Protein AF-A0A956DUD6-F1 (afdb_monomer_lite)

Radius of gyration: 16.44 Å; chains: 1; bounding box: 43×38×43 Å

Structure (mmCIF, N/CA/C/O backbone):
data_AF-A0A956DUD6-F1
#
_entry.id   AF-A0A956DUD6-F1
#
loop_
_atom_site.group_PDB
_atom_site.id
_atom_site.type_symbol
_atom_site.label_atom_id
_atom_site.label_alt_id
_atom_site.label_comp_id
_atom_site.label_asym_id
_atom_site.label_entity_id
_atom_site.label_seq_id
_atom_site.pdbx_PDB_ins_code
_atom_site.Cartn_x
_atom_site.Cartn_y
_atom_site.Cartn_z
_atom_site.occupancy
_atom_site.B_iso_or_equiv
_atom_site.auth_seq_id
_atom_site.auth_comp_id
_atom_site.auth_asym_id
_atom_site.auth_atom_id
_atom_site.pdbx_PDB_model_num
ATOM 1 N N . MET A 1 1 ? 12.092 -20.317 -3.779 1.00 35.16 1 MET A N 1
ATOM 2 C CA . MET A 1 1 ? 11.172 -19.499 -2.964 1.00 35.16 1 MET A CA 1
ATOM 3 C C . MET A 1 1 ? 11.890 -19.141 -1.672 1.00 35.16 1 MET A C 1
ATOM 5 O O . MET A 1 1 ? 11.755 -19.840 -0.678 1.00 35.16 1 MET A O 1
ATOM 9 N N . LYS A 1 2 ? 12.775 -18.147 -1.734 1.00 28.20 2 LYS A N 1
ATOM 10 C CA . LYS A 1 2 ? 13.420 -17.536 -0.569 1.00 28.20 2 LYS A CA 1
ATOM 11 C C . LYS A 1 2 ? 12.922 -16.095 -0.541 1.00 28.20 2 LYS A C 1
ATOM 13 O O . LYS A 1 2 ? 12.843 -15.488 -1.603 1.00 28.20 2 LYS A O 1
ATOM 18 N N . ASP A 1 3 ? 12.533 -15.657 0.648 1.00 31.94 3 ASP A N 1
ATOM 19 C CA . ASP A 1 3 ? 12.166 -14.286 1.002 1.00 31.94 3 ASP A CA 1
ATOM 20 C C . ASP A 1 3 ? 10.821 -13.790 0.448 1.00 31.94 3 ASP A C 1
ATOM 22 O O . ASP A 1 3 ? 10.727 -12.793 -0.258 1.00 31.94 3 ASP A O 1
ATOM 26 N N . ALA A 1 4 ? 9.731 -14.462 0.844 1.00 35.34 4 ALA A N 1
ATOM 27 C CA . ALA A 1 4 ? 8.470 -13.740 1.008 1.00 35.34 4 ALA A CA 1
ATOM 28 C C . ALA A 1 4 ? 8.696 -12.735 2.147 1.00 35.34 4 ALA A C 1
ATOM 30 O O . ALA A 1 4 ? 8.809 -13.136 3.309 1.00 35.34 4 ALA A O 1
ATOM 31 N N . PHE A 1 5 ? 8.875 -11.464 1.791 1.00 44.72 5 PHE A N 1
ATOM 32 C CA . PHE A 1 5 ? 9.080 -10.364 2.722 1.00 44.72 5 PHE A CA 1
ATOM 33 C C . PHE A 1 5 ? 7.999 -10.397 3.807 1.00 44.72 5 PHE A C 1
ATOM 35 O O . PHE A 1 5 ? 6.834 -10.100 3.560 1.00 44.72 5 PHE A O 1
ATOM 42 N N . ARG A 1 6 ? 8.382 -10.781 5.027 1.00 48.75 6 ARG A N 1
ATOM 43 C CA . ARG A 1 6 ? 7.538 -10.614 6.210 1.00 48.75 6 ARG A CA 1
ATOM 44 C C . ARG A 1 6 ? 7.677 -9.166 6.662 1.00 48.75 6 ARG A C 1
ATOM 46 O O . ARG A 1 6 ? 8.407 -8.893 7.611 1.00 48.75 6 ARG A O 1
ATOM 53 N N . TYR A 1 7 ? 7.031 -8.240 5.958 1.00 53.72 7 TYR A N 1
ATOM 54 C CA . TYR A 1 7 ? 6.761 -6.944 6.569 1.00 53.72 7 TYR A CA 1
ATOM 55 C C . TYR A 1 7 ? 5.911 -7.195 7.816 1.00 53.72 7 TYR A C 1
ATOM 57 O O . TYR A 1 7 ? 5.067 -8.096 7.839 1.00 53.72 7 TYR A O 1
ATOM 65 N N . GLY A 1 8 ? 6.216 -6.474 8.894 1.00 55.38 8 GLY A N 1
ATOM 66 C CA . GLY A 1 8 ? 5.416 -6.532 10.110 1.00 55.38 8 GLY A CA 1
ATOM 67 C C . GLY A 1 8 ? 3.970 -6.087 9.846 1.00 55.38 8 GLY A C 1
ATOM 68 O O . GLY A 1 8 ? 3.630 -5.669 8.736 1.00 55.38 8 GLY A O 1
ATOM 69 N N . PRO A 1 9 ? 3.101 -6.121 10.868 1.00 59.19 9 PRO A N 1
ATOM 70 C CA . PRO A 1 9 ? 1.709 -5.694 10.719 1.00 59.19 9 PRO A CA 1
ATOM 71 C C . PRO A 1 9 ? 1.566 -4.205 10.359 1.00 59.19 9 PRO A C 1
ATOM 73 O O . PRO A 1 9 ? 0.479 -3.778 9.984 1.00 59.19 9 PRO A O 1
ATOM 76 N N . GLN A 1 10 ? 2.646 -3.422 10.449 1.00 73.31 10 GLN A N 1
ATOM 77 C CA . GLN A 1 10 ? 2.665 -1.996 10.148 1.00 73.31 10 GLN A CA 1
ATOM 78 C C . GLN A 1 10 ? 3.918 -1.586 9.369 1.00 73.31 1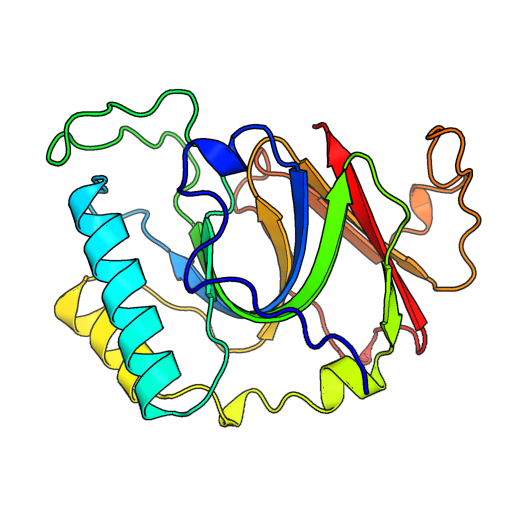0 GLN A C 1
ATOM 80 O O . GLN A 1 10 ? 5.006 -2.118 9.607 1.00 73.31 10 GLN A O 1
ATOM 85 N N . VAL A 1 11 ? 3.760 -0.588 8.501 1.00 76.31 11 VAL A N 1
ATOM 86 C CA . VAL A 1 11 ? 4.844 0.162 7.857 1.00 76.31 11 VAL A CA 1
ATOM 87 C C . VAL A 1 11 ? 4.482 1.647 7.865 1.00 76.31 11 VAL A C 1
ATOM 89 O O . VAL A 1 11 ? 3.340 2.002 7.566 1.00 76.31 11 VAL A O 1
ATOM 92 N N . GLY A 1 12 ? 5.455 2.507 8.184 1.00 62.91 12 GLY A N 1
ATOM 93 C CA . GLY A 1 12 ? 5.302 3.964 8.056 1.00 62.91 12 GLY A CA 1
ATOM 94 C C . GLY A 1 12 ? 4.721 4.646 9.290 1.00 62.91 12 GLY A C 1
ATOM 95 O O . GLY A 1 12 ? 4.336 5.807 9.231 1.00 62.91 12 GLY A O 1
ATOM 96 N N . LEU A 1 13 ? 4.636 3.917 10.406 1.00 69.88 13 LEU A N 1
ATOM 97 C CA . LEU A 1 13 ? 4.096 4.404 11.680 1.00 69.88 13 LEU A CA 1
ATOM 98 C C . LEU A 1 13 ? 5.128 4.396 12.816 1.00 69.88 13 LEU A C 1
ATOM 100 O O . LEU A 1 13 ? 4.879 4.973 13.878 1.00 69.88 13 LEU A O 1
ATOM 104 N N . SER A 1 14 ? 6.268 3.724 12.627 1.00 68.44 14 SER A N 1
ATOM 105 C CA . SER A 1 14 ? 7.324 3.665 13.635 1.00 68.44 14 SER A CA 1
ATOM 106 C C . SER A 1 14 ? 8.349 4.788 13.426 1.00 68.44 14 SER A C 1
ATOM 108 O O . SER A 1 14 ? 8.626 5.138 12.280 1.00 68.44 14 SER A O 1
ATOM 110 N N . PRO A 1 15 ? 8.976 5.319 14.495 1.00 65.56 15 PRO A N 1
ATOM 111 C CA . PRO A 1 15 ? 10.079 6.274 14.355 1.00 65.56 15 PRO A CA 1
ATOM 112 C C . PRO A 1 15 ? 11.243 5.735 13.510 1.00 65.56 15 PRO A C 1
ATOM 114 O O . PRO A 1 15 ? 11.935 6.494 12.848 1.00 65.56 15 PRO A O 1
ATOM 117 N N . GLU A 1 16 ? 11.447 4.414 13.500 1.00 67.50 16 GLU A N 1
ATOM 118 C CA . GLU A 1 16 ? 12.467 3.768 12.667 1.00 67.50 16 GLU A CA 1
ATOM 119 C C . GLU A 1 16 ? 12.128 3.790 11.171 1.00 67.50 16 GLU A C 1
ATOM 121 O O . GLU A 1 16 ? 13.010 3.542 10.352 1.00 67.50 16 GLU A O 1
ATOM 126 N N . ASP A 1 17 ? 10.869 4.031 10.803 1.00 69.50 17 ASP A N 1
ATOM 127 C CA . ASP A 1 17 ? 10.441 4.151 9.410 1.00 69.50 17 ASP A CA 1
ATOM 128 C C . ASP A 1 17 ? 10.501 5.597 8.899 1.00 69.50 17 ASP A C 1
ATOM 130 O O . ASP A 1 17 ? 10.423 5.794 7.693 1.00 69.50 17 ASP A O 1
ATOM 134 N N . GLU A 1 18 ? 10.686 6.600 9.768 1.00 68.56 18 GLU A N 1
ATOM 135 C CA . GLU A 1 18 ? 10.771 8.015 9.357 1.00 68.56 18 GLU A CA 1
ATOM 136 C C . GLU A 1 18 ? 11.977 8.284 8.442 1.00 68.56 18 GLU A C 1
ATOM 138 O O . GLU A 1 18 ? 11.910 9.137 7.560 1.00 68.56 18 GLU A O 1
ATOM 143 N N . GLU A 1 19 ? 13.056 7.518 8.617 1.00 70.25 19 GLU A N 1
ATOM 144 C CA . GLU A 1 19 ? 14.269 7.584 7.791 1.00 70.25 19 GLU A CA 1
ATOM 145 C C . GLU A 1 19 ? 14.271 6.557 6.645 1.00 70.25 19 GLU A C 1
ATOM 147 O O . GLU A 1 19 ? 15.246 6.457 5.897 1.00 70.25 19 GLU A O 1
ATOM 152 N N . LYS A 1 20 ? 13.209 5.750 6.512 1.00 79.69 20 LYS A N 1
ATOM 153 C CA . LYS A 1 20 ? 13.127 4.692 5.503 1.00 79.69 20 LYS A CA 1
ATOM 154 C C . LYS A 1 20 ? 12.141 5.066 4.411 1.00 79.69 20 LYS A C 1
ATOM 156 O O . LYS A 1 20 ? 10.985 5.397 4.655 1.00 79.69 20 LYS A O 1
ATOM 161 N N . HIS A 1 21 ? 12.599 4.910 3.180 1.00 86.12 21 HIS A N 1
ATOM 162 C CA . HIS A 1 21 ? 11.824 5.245 1.999 1.00 86.12 21 HIS A CA 1
ATOM 163 C C . HIS A 1 21 ? 11.359 3.972 1.328 1.00 86.12 21 HIS A C 1
ATOM 165 O O . HIS A 1 21 ? 12.191 3.209 0.834 1.00 86.12 21 HIS A O 1
ATOM 171 N N . TYR A 1 22 ? 10.051 3.738 1.318 1.00 90.31 22 TYR A N 1
ATOM 172 C CA . TYR A 1 22 ? 9.488 2.507 0.788 1.00 90.31 22 TYR A CA 1
ATOM 173 C C . TYR A 1 22 ? 8.508 2.747 -0.352 1.00 90.31 22 TYR A C 1
ATOM 175 O O . TYR A 1 22 ? 7.629 3.606 -0.266 1.00 90.31 22 TYR A O 1
ATOM 183 N N . ALA A 1 23 ? 8.617 1.900 -1.369 1.00 92.94 23 ALA A N 1
ATOM 184 C CA . ALA A 1 23 ? 7.614 1.703 -2.403 1.00 92.94 23 ALA A CA 1
ATOM 185 C C . ALA A 1 23 ? 7.068 0.279 -2.298 1.00 92.94 23 ALA A C 1
ATOM 187 O O . ALA A 1 23 ? 7.838 -0.659 -2.093 1.00 92.94 23 ALA A O 1
ATOM 188 N N . PHE A 1 24 ? 5.762 0.106 -2.471 1.00 94.75 24 PHE A N 1
ATOM 189 C CA . PHE A 1 24 ? 5.067 -1.164 -2.298 1.00 94.75 24 PHE A CA 1
ATOM 190 C C . PHE A 1 24 ? 4.160 -1.477 -3.478 1.00 94.75 24 PHE A C 1
ATOM 192 O O . PHE A 1 24 ? 3.485 -0.598 -4.011 1.00 94.75 24 PHE A O 1
ATOM 199 N N . LEU A 1 25 ? 4.074 -2.762 -3.808 1.00 95.38 25 LEU A N 1
ATOM 200 C CA . LEU A 1 25 ? 2.916 -3.332 -4.482 1.00 95.38 25 LEU A CA 1
ATOM 201 C C . LEU A 1 25 ? 2.131 -4.160 -3.476 1.00 95.38 25 LEU A C 1
ATOM 203 O O . LEU A 1 25 ? 2.695 -5.024 -2.798 1.00 95.38 25 LEU A O 1
ATOM 207 N N . VAL A 1 26 ? 0.831 -3.901 -3.388 1.00 94.69 26 VAL A N 1
ATOM 208 C CA . VAL A 1 26 ? -0.026 -4.476 -2.348 1.00 94.69 26 VAL A CA 1
ATOM 209 C C . VAL A 1 26 ? -1.334 -4.938 -2.951 1.00 94.69 26 VAL A C 1
ATOM 211 O O . VAL A 1 26 ? -1.999 -4.193 -3.669 1.00 94.69 26 VAL A O 1
ATOM 214 N N . VAL A 1 27 ? -1.709 -6.165 -2.625 1.00 94.31 27 VAL A N 1
ATOM 215 C CA . VAL A 1 27 ? -3.025 -6.718 -2.928 1.00 94.31 27 VAL A CA 1
ATOM 216 C C . VAL A 1 27 ? -3.886 -6.540 -1.683 1.00 94.31 27 VAL A C 1
ATOM 218 O O . VAL A 1 27 ? -3.625 -7.164 -0.654 1.00 94.31 27 VAL A O 1
ATOM 221 N N . GLY A 1 28 ? -4.862 -5.639 -1.739 1.00 94.56 28 GLY A N 1
ATOM 222 C CA . GLY A 1 28 ? -5.527 -5.150 -0.534 1.00 94.56 28 GLY A CA 1
ATOM 223 C C . GLY A 1 28 ? -6.691 -4.209 -0.793 1.00 94.56 28 GLY A C 1
ATOM 224 O O . GLY A 1 28 ? -7.182 -4.107 -1.916 1.00 94.56 28 GLY A O 1
ATOM 225 N N . ARG A 1 29 ? -7.112 -3.509 0.261 1.00 94.12 29 ARG A N 1
ATOM 226 C CA . ARG A 1 29 ? -8.100 -2.427 0.217 1.00 94.12 29 ARG A CA 1
ATOM 227 C C . ARG A 1 29 ? -7.480 -1.145 0.748 1.00 94.12 29 ARG A C 1
ATOM 229 O O . ARG A 1 29 ? -6.725 -1.168 1.723 1.00 94.12 29 ARG A O 1
ATOM 236 N N . ARG A 1 30 ? -7.824 -0.027 0.115 1.00 92.94 30 ARG A N 1
ATOM 237 C CA . ARG A 1 30 ? -7.572 1.306 0.659 1.00 92.94 30 ARG A CA 1
ATOM 238 C C . ARG A 1 30 ? -8.606 1.588 1.749 1.00 92.94 30 ARG A C 1
ATOM 240 O O . ARG A 1 30 ? -9.758 1.174 1.620 1.00 92.94 30 ARG A O 1
ATOM 247 N N . MET A 1 31 ? -8.191 2.267 2.807 1.00 92.25 31 MET A N 1
ATOM 248 C CA . MET A 1 31 ? -9.046 2.670 3.914 1.00 92.25 31 MET A CA 1
ATOM 249 C C . MET A 1 31 ? -8.881 4.164 4.165 1.00 92.25 31 MET A C 1
ATOM 251 O O . MET A 1 31 ? -7.782 4.621 4.489 1.00 92.25 31 MET A O 1
ATOM 255 N N . SER A 1 32 ? -9.998 4.877 4.060 1.00 88.44 32 SER A N 1
ATOM 256 C CA . SER A 1 32 ? -10.069 6.311 4.298 1.00 88.44 32 SER A CA 1
ATOM 257 C C . SER A 1 32 ? -10.318 6.605 5.769 1.00 88.44 32 SER A C 1
ATOM 259 O O . SER A 1 32 ? -11.172 5.974 6.403 1.00 88.44 32 SER A O 1
ATOM 261 N N . MET A 1 33 ? -9.574 7.568 6.308 1.00 84.50 33 MET A N 1
ATOM 262 C CA . MET A 1 33 ? -9.711 8.047 7.683 1.00 84.50 33 MET A CA 1
ATOM 263 C C . MET A 1 33 ? -10.088 9.538 7.733 1.00 84.50 33 MET A C 1
ATOM 265 O O . MET A 1 33 ? -9.847 10.182 8.749 1.00 84.50 33 MET A O 1
ATOM 269 N N . GLU A 1 34 ? -10.631 10.108 6.650 1.00 80.31 34 GLU A N 1
ATOM 270 C CA . GLU A 1 34 ? -10.934 11.549 6.534 1.00 80.31 34 GLU A CA 1
ATOM 271 C C . GLU A 1 34 ? -11.906 12.027 7.628 1.00 80.31 34 GLU A C 1
ATOM 273 O O . GLU A 1 34 ? -11.690 13.061 8.254 1.00 80.31 34 GLU A O 1
ATOM 278 N N . ASP A 1 35 ? -12.912 11.209 7.943 1.00 81.38 35 ASP A N 1
ATOM 279 C CA . ASP A 1 35 ? -13.962 11.535 8.916 1.00 81.38 35 ASP A CA 1
ATOM 280 C C . ASP A 1 35 ? -13.695 10.997 10.334 1.00 81.38 35 ASP A C 1
ATOM 282 O O . ASP A 1 35 ? -14.561 11.065 11.214 1.00 81.38 35 ASP A O 1
ATOM 286 N N . VAL A 1 36 ? -12.510 10.429 10.584 1.00 84.19 36 VAL A N 1
ATOM 287 C CA . VAL A 1 36 ? -12.183 9.786 11.863 1.00 84.19 36 VAL A CA 1
ATOM 288 C C . VAL A 1 36 ? -11.127 10.602 12.607 1.00 84.19 36 VAL A C 1
ATOM 290 O O . VAL A 1 36 ? -10.023 10.770 12.092 1.00 84.19 36 VAL A O 1
ATOM 293 N N . PRO A 1 37 ? -11.396 11.050 13.852 1.00 85.50 37 PRO A N 1
ATOM 294 C CA . PRO A 1 37 ? -10.378 11.681 14.685 1.00 85.50 37 PRO A CA 1
ATOM 295 C C . PRO A 1 37 ? -9.197 10.730 14.895 1.00 85.50 37 PRO A C 1
ATOM 297 O O . PRO A 1 37 ? -9.302 9.728 15.612 1.00 85.50 37 PRO A O 1
ATOM 300 N N . LEU A 1 38 ? -8.079 11.029 14.237 1.00 86.06 38 LEU A N 1
ATOM 301 C CA . LEU A 1 38 ? -6.907 10.172 14.253 1.00 86.06 38 LEU A CA 1
ATOM 302 C C . LEU A 1 38 ? -6.025 10.506 15.452 1.00 86.06 38 LEU A C 1
ATOM 304 O O . LEU A 1 38 ? -5.715 11.662 15.712 1.00 86.06 38 LEU A O 1
ATOM 308 N N . SER A 1 39 ? -5.581 9.480 16.167 1.00 88.12 39 SER A N 1
ATOM 309 C CA . SER A 1 39 ? -4.562 9.590 17.208 1.00 88.12 39 SER A CA 1
ATOM 310 C C . SER A 1 39 ? -3.599 8.415 17.099 1.00 88.12 39 SER A C 1
ATOM 312 O O . SER A 1 39 ? -3.914 7.389 16.481 1.00 88.12 39 SER A O 1
ATOM 314 N N . ARG A 1 40 ? -2.427 8.516 17.733 1.00 85.75 40 ARG A N 1
ATOM 315 C CA . ARG A 1 40 ? -1.477 7.392 17.776 1.00 85.75 40 ARG A CA 1
ATOM 316 C C . ARG A 1 40 ? -2.096 6.156 18.426 1.00 85.75 40 ARG A C 1
ATOM 318 O O . ARG A 1 40 ? -1.845 5.046 17.963 1.00 85.75 40 ARG A O 1
ATOM 325 N N . ARG A 1 41 ? -2.933 6.331 19.459 1.00 88.88 41 ARG A N 1
ATOM 326 C CA . ARG A 1 41 ? -3.667 5.217 20.079 1.00 88.88 41 ARG A CA 1
ATOM 327 C C . ARG A 1 41 ? -4.609 4.548 19.082 1.00 88.88 41 ARG A C 1
ATOM 329 O O . ARG A 1 41 ? -4.560 3.331 18.952 1.00 88.88 41 ARG A O 1
ATOM 336 N N . LYS A 1 42 ? -5.406 5.329 18.346 1.00 88.62 42 LYS A N 1
ATOM 337 C CA . LYS A 1 42 ? -6.340 4.800 17.341 1.00 88.62 42 LYS A CA 1
ATOM 338 C C . LYS A 1 42 ? -5.610 4.039 16.231 1.00 88.62 42 LYS A C 1
ATOM 340 O O . LYS A 1 42 ? -6.051 2.963 15.847 1.00 88.62 42 LYS A O 1
ATOM 345 N N . LEU A 1 43 ? -4.476 4.554 15.755 1.00 87.31 43 LEU A N 1
ATOM 346 C CA . LEU A 1 43 ? -3.628 3.854 14.783 1.00 87.31 43 LEU A CA 1
ATOM 347 C C . LEU A 1 43 ? -3.088 2.534 15.339 1.00 87.31 43 LEU A C 1
ATOM 349 O O . LEU A 1 43 ? -3.132 1.523 14.645 1.00 87.31 43 LEU A O 1
ATOM 353 N N . GLY A 1 44 ? -2.645 2.518 16.599 1.00 88.50 44 GLY A N 1
ATOM 354 C CA . GLY A 1 44 ? -2.231 1.289 17.279 1.00 88.50 44 GLY A CA 1
ATOM 355 C C . GLY A 1 44 ? -3.352 0.249 17.366 1.00 88.50 44 GLY A C 1
ATOM 356 O O . GLY A 1 44 ? -3.116 -0.925 17.100 1.00 88.50 44 GLY A O 1
ATOM 357 N N . GLU A 1 45 ? -4.585 0.672 17.662 1.00 90.81 45 GLU A N 1
ATOM 358 C CA . GLU A 1 45 ? -5.757 -0.217 17.650 1.00 90.81 45 GLU A CA 1
ATOM 359 C C . 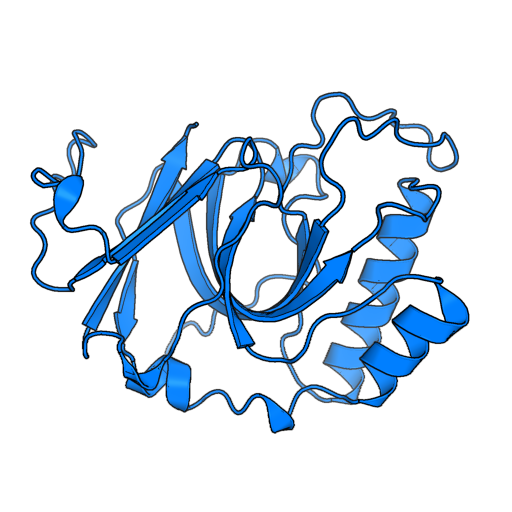GLU A 1 45 ? -6.004 -0.820 16.260 1.00 90.81 45 GLU A C 1
ATOM 361 O O . GLU A 1 45 ? -6.241 -2.019 16.147 1.00 90.81 45 GLU A O 1
ATOM 366 N N . LEU A 1 46 ? -5.914 -0.011 15.198 1.00 91.25 46 LEU A N 1
ATOM 367 C CA . LEU A 1 46 ? -6.083 -0.482 13.818 1.00 91.25 46 LEU A CA 1
ATOM 368 C C . LEU A 1 46 ? -4.997 -1.494 13.427 1.00 91.25 46 LEU A C 1
ATOM 370 O O . LEU A 1 46 ? -5.299 -2.514 12.808 1.00 91.25 46 LEU A O 1
ATOM 374 N N . VAL A 1 47 ? -3.743 -1.242 13.816 1.00 90.62 47 VAL A N 1
ATOM 375 C CA . VAL A 1 47 ? -2.628 -2.173 13.590 1.00 90.62 47 VAL A CA 1
ATOM 376 C C . VAL A 1 47 ? -2.875 -3.506 14.293 1.00 90.62 47 VAL A C 1
ATOM 378 O O . VAL A 1 47 ? -2.652 -4.554 13.688 1.00 90.62 47 VAL A O 1
ATOM 381 N N . GLU A 1 48 ? -3.362 -3.495 15.536 1.00 91.62 48 GLU A N 1
ATOM 382 C CA . GLU A 1 48 ? -3.674 -4.735 16.255 1.00 91.62 48 GLU A CA 1
ATOM 383 C C . GLU A 1 48 ? -4.819 -5.513 15.603 1.00 91.62 48 GLU A C 1
ATOM 385 O O . GLU A 1 48 ? -4.691 -6.724 15.431 1.00 91.62 48 GLU A O 1
ATOM 390 N N . VAL A 1 49 ? -5.881 -4.842 15.144 1.00 93.31 49 VAL A N 1
ATOM 391 C CA . VAL A 1 49 ? -6.980 -5.489 14.399 1.00 93.31 49 VAL A CA 1
ATOM 392 C C . VAL A 1 49 ? -6.451 -6.188 13.138 1.00 93.31 49 VAL A C 1
ATOM 394 O O . VAL A 1 49 ? -6.755 -7.359 12.893 1.00 93.31 49 VAL A O 1
ATOM 397 N N . VAL A 1 50 ? -5.593 -5.519 12.359 1.00 92.81 50 VAL A N 1
ATOM 398 C CA . VAL A 1 50 ? -4.964 -6.115 11.164 1.00 92.81 50 VAL A CA 1
ATOM 399 C C . VAL A 1 50 ? -4.046 -7.281 11.540 1.00 92.81 50 VAL A C 1
ATOM 401 O O . VAL A 1 50 ? -4.064 -8.324 10.881 1.00 92.81 50 VAL A O 1
ATOM 404 N N . ALA A 1 51 ? -3.269 -7.147 12.616 1.00 91.12 51 ALA A N 1
ATOM 405 C CA . ALA A 1 51 ? -2.367 -8.191 13.089 1.00 91.12 51 ALA A CA 1
ATOM 406 C C . ALA A 1 51 ? -3.129 -9.434 13.579 1.00 91.12 51 ALA A C 1
ATOM 408 O O . ALA A 1 51 ? -2.726 -10.562 13.288 1.00 91.12 51 ALA A O 1
ATOM 409 N N . GLU A 1 52 ? -4.229 -9.251 14.308 1.00 92.00 52 GLU A N 1
ATOM 410 C CA . GLU A 1 52 ? -5.123 -10.323 14.750 1.00 92.00 52 GLU A CA 1
ATOM 411 C C . GLU A 1 52 ? -5.767 -11.036 13.564 1.00 92.00 52 GLU A C 1
ATOM 413 O O . GLU A 1 52 ? -5.709 -12.267 13.495 1.00 92.00 52 GLU A O 1
ATOM 418 N N . ALA A 1 53 ? -6.284 -10.285 12.589 1.00 92.25 53 ALA A N 1
ATOM 419 C CA . ALA A 1 53 ? -6.845 -10.848 11.366 1.00 92.25 53 ALA A CA 1
ATOM 420 C C . ALA A 1 53 ? -5.799 -11.636 10.562 1.00 92.25 53 ALA A C 1
ATOM 422 O O . ALA A 1 53 ? -6.084 -12.741 10.090 1.00 92.25 53 ALA A O 1
ATOM 423 N N . GLY A 1 54 ? -4.569 -11.125 10.451 1.00 91.19 54 GLY A N 1
ATOM 424 C CA . GLY A 1 54 ? -3.455 -11.824 9.808 1.00 91.19 54 GLY A CA 1
ATOM 425 C C . GLY A 1 54 ? -3.102 -13.130 10.525 1.00 91.19 54 GLY A C 1
ATOM 426 O O . GLY A 1 54 ? -2.983 -14.179 9.892 1.00 91.19 54 GLY A O 1
ATOM 427 N N . ARG A 1 55 ? -3.032 -13.115 11.864 1.00 91.00 55 ARG A N 1
ATOM 428 C CA . ARG A 1 55 ? -2.806 -14.326 12.676 1.00 91.00 55 ARG A CA 1
ATOM 429 C C . ARG A 1 55 ? -3.927 -15.353 12.516 1.00 91.00 55 ARG A C 1
ATOM 431 O O . ARG A 1 55 ? -3.634 -16.535 12.359 1.00 91.00 55 ARG A O 1
ATOM 438 N N . ALA A 1 56 ? -5.186 -14.919 12.554 1.00 91.06 56 ALA A N 1
ATOM 439 C CA . ALA A 1 56 ? -6.351 -15.799 12.470 1.00 91.06 56 ALA A CA 1
ATOM 440 C C . ALA A 1 56 ? -6.510 -16.440 11.082 1.00 91.06 56 ALA A C 1
ATOM 442 O O . ALA A 1 56 ? -6.872 -17.611 10.982 1.00 91.06 56 ALA A O 1
ATOM 443 N N . SER A 1 57 ? -6.213 -15.688 10.020 1.00 89.94 57 SER A N 1
ATOM 444 C CA . SER A 1 57 ? -6.278 -16.163 8.629 1.00 89.94 57 SER A CA 1
ATOM 445 C C . SER A 1 57 ? -5.007 -16.882 8.162 1.00 89.94 57 SER A C 1
ATOM 447 O O . SER A 1 57 ? -5.031 -17.578 7.148 1.00 89.94 57 SER A O 1
ATOM 449 N N . GLY A 1 58 ? -3.891 -16.727 8.881 1.00 89.38 58 GLY A N 1
ATOM 450 C CA . GLY A 1 58 ? -2.574 -17.204 8.454 1.00 89.38 58 GLY A CA 1
ATOM 451 C C . GLY A 1 58 ? -1.956 -16.376 7.320 1.00 89.38 58 GLY A C 1
ATOM 452 O O . GLY A 1 58 ? -0.993 -16.829 6.697 1.00 89.38 58 GLY A O 1
ATOM 453 N N . LEU A 1 59 ? -2.495 -15.186 7.040 1.00 89.50 59 LEU A N 1
ATOM 454 C CA . LEU A 1 59 ? -2.033 -14.300 5.974 1.00 89.50 59 LEU A CA 1
ATOM 455 C C . LEU A 1 59 ? -1.058 -13.235 6.500 1.00 89.50 59 LEU A C 1
ATOM 457 O O . LEU A 1 59 ? -1.243 -12.715 7.604 1.00 89.50 59 LEU A O 1
ATOM 461 N N . PRO A 1 60 ? -0.038 -12.854 5.710 1.00 89.88 60 PRO A N 1
ATOM 462 C CA . PRO A 1 60 ? 0.891 -11.784 6.060 1.00 89.88 60 PRO A CA 1
ATOM 463 C C . PRO A 1 60 ? 0.269 -10.412 5.750 1.00 89.88 60 PRO A C 1
ATOM 465 O O . PRO A 1 60 ? 0.664 -9.746 4.795 1.00 89.88 60 PRO A O 1
ATOM 468 N N . LEU A 1 61 ? -0.750 -10.022 6.517 1.00 91.62 61 LEU A N 1
ATOM 469 C CA . LEU A 1 61 ? -1.407 -8.723 6.363 1.00 91.62 61 LEU A CA 1
ATOM 470 C C . LEU A 1 61 ? -0.548 -7.598 6.952 1.00 91.62 61 LEU A C 1
ATOM 472 O O . LEU A 1 61 ? 0.005 -7.736 8.045 1.00 91.62 61 LEU A O 1
ATOM 476 N N . SER A 1 62 ? -0.507 -6.470 6.249 1.00 92.12 62 SER A N 1
ATOM 477 C CA . SER A 1 62 ? 0.155 -5.241 6.682 1.00 92.12 62 SER A CA 1
ATOM 478 C C . SER A 1 62 ? -0.775 -4.045 6.513 1.00 92.12 62 SER A C 1
ATOM 480 O O . SER A 1 62 ? -1.507 -3.964 5.527 1.00 92.12 62 SER A O 1
ATOM 482 N N . LEU A 1 63 ? -0.703 -3.109 7.458 1.00 93.31 63 LEU A N 1
ATOM 483 C CA . LEU A 1 63 ? -1.232 -1.754 7.348 1.00 93.31 63 LEU A CA 1
ATOM 484 C C . LEU A 1 63 ? -0.090 -0.813 6.949 1.00 93.31 63 LEU A C 1
ATOM 486 O O . LEU A 1 63 ? 0.923 -0.718 7.642 1.00 93.31 63 LEU A O 1
ATOM 490 N N . ILE A 1 64 ? -0.250 -0.117 5.832 1.00 91.62 64 ILE A N 1
ATOM 491 C CA . ILE A 1 64 ? 0.730 0.826 5.292 1.00 91.62 64 ILE A CA 1
ATOM 492 C C . ILE A 1 64 ? 0.149 2.223 5.412 1.00 91.62 64 ILE A C 1
ATOM 494 O O . ILE A 1 64 ? -0.872 2.534 4.793 1.00 91.62 64 ILE A O 1
ATOM 498 N N . TYR A 1 65 ? 0.807 3.061 6.206 1.00 88.25 65 TYR A N 1
ATOM 499 C CA . TYR A 1 65 ? 0.500 4.481 6.260 1.00 88.25 65 TYR A CA 1
ATOM 500 C C . TYR A 1 65 ? 1.183 5.184 5.085 1.00 88.25 65 TYR A C 1
ATOM 502 O O . TYR A 1 65 ? 2.403 5.120 4.948 1.00 88.25 65 TYR A O 1
ATOM 510 N N . MET A 1 66 ? 0.395 5.808 4.205 1.00 87.44 66 MET A N 1
ATOM 511 C CA . MET A 1 66 ? 0.898 6.322 2.922 1.00 87.44 66 MET A CA 1
ATOM 512 C C . MET A 1 66 ? 1.357 7.786 2.964 1.00 87.44 66 MET A C 1
ATOM 514 O O . MET A 1 66 ? 1.671 8.362 1.927 1.00 87.44 66 MET A O 1
ATOM 518 N N . SER A 1 67 ? 1.400 8.386 4.153 1.00 79.88 67 SER A N 1
ATOM 519 C CA . SER A 1 67 ? 1.809 9.776 4.369 1.00 79.88 67 SER A CA 1
ATOM 520 C C . SER A 1 67 ? 3.000 9.842 5.340 1.00 79.88 67 SER A C 1
ATOM 522 O O . SER A 1 67 ? 3.668 8.836 5.599 1.00 79.88 67 SER A O 1
ATOM 524 N N . THR A 1 68 ? 3.321 11.035 5.837 1.00 78.19 68 THR A N 1
ATOM 525 C CA . THR A 1 68 ? 4.462 11.299 6.721 1.00 78.19 68 THR A CA 1
ATOM 526 C C . THR A 1 68 ? 4.006 11.539 8.159 1.00 78.19 68 THR A C 1
ATOM 528 O O . THR A 1 68 ? 2.948 12.115 8.408 1.00 78.19 68 THR A O 1
ATOM 531 N N . THR A 1 69 ? 4.823 11.118 9.126 1.00 78.56 69 THR A N 1
ATOM 532 C CA . THR A 1 69 ? 4.536 11.271 10.564 1.00 78.56 69 THR A CA 1
ATOM 533 C C . THR A 1 69 ? 5.380 12.353 11.241 1.00 78.56 69 THR A C 1
ATOM 535 O O . THR A 1 69 ? 5.292 12.529 12.455 1.00 78.56 69 THR A O 1
ATOM 538 N N . VAL A 1 70 ? 6.193 13.095 10.475 1.00 75.19 70 VAL A N 1
ATOM 539 C CA . VAL A 1 70 ? 7.252 13.994 10.985 1.00 75.19 70 VAL A CA 1
ATOM 540 C C . VAL A 1 70 ? 6.714 15.082 11.918 1.00 75.19 70 VAL A C 1
ATOM 542 O O . VAL A 1 70 ? 7.354 15.421 12.910 1.00 75.19 70 VAL A O 1
ATOM 545 N N . ASN A 1 71 ? 5.525 15.610 11.626 1.00 76.44 71 ASN A N 1
ATOM 546 C CA . ASN A 1 71 ? 4.923 16.701 12.398 1.00 76.44 71 ASN A CA 1
ATOM 547 C C . ASN A 1 71 ? 3.919 16.216 13.452 1.00 76.44 71 ASN A C 1
ATOM 549 O O . ASN A 1 71 ? 3.213 17.023 14.054 1.00 76.44 71 ASN A O 1
ATOM 553 N N . TRP A 1 72 ? 3.812 14.905 13.669 1.00 82.06 72 TRP A N 1
ATOM 554 C CA . TRP A 1 72 ? 2.827 14.365 14.593 1.00 82.06 72 TRP A CA 1
ATOM 555 C C . TRP A 1 72 ? 3.235 14.596 16.040 1.00 82.06 72 TRP A C 1
ATOM 557 O O . TRP A 1 72 ? 4.368 14.320 16.445 1.00 82.06 72 TRP A O 1
ATOM 567 N N . THR A 1 73 ? 2.255 14.980 16.853 1.00 81.62 73 THR A N 1
ATOM 568 C CA . THR A 1 73 ? 2.370 14.897 18.309 1.00 81.62 73 THR A CA 1
ATOM 569 C C . THR A 1 73 ? 2.790 13.493 18.752 1.00 81.62 73 THR A C 1
ATOM 571 O O . THR A 1 73 ? 2.485 12.486 18.105 1.00 81.62 73 THR A O 1
ATOM 574 N N . ARG A 1 74 ? 3.529 13.418 19.861 1.00 81.56 74 ARG A N 1
ATOM 575 C CA . ARG A 1 74 ? 3.905 12.154 20.513 1.00 81.56 74 ARG A CA 1
ATOM 576 C C . ARG A 1 74 ? 2.900 11.733 21.582 1.00 81.56 74 ARG A C 1
ATOM 578 O O . ARG A 1 74 ? 2.955 10.586 22.022 1.00 81.56 74 ARG A O 1
ATOM 585 N N . GLU A 1 75 ? 1.993 12.624 21.973 1.00 86.88 75 GLU A N 1
ATOM 586 C CA . GLU A 1 75 ? 0.961 12.327 22.959 1.00 86.88 75 GLU A CA 1
ATOM 587 C C . GLU A 1 75 ? -0.052 11.324 22.374 1.00 86.88 75 GLU A C 1
ATOM 589 O O . GLU A 1 75 ? -0.599 11.564 21.297 1.00 86.88 75 GLU A O 1
ATOM 594 N N . PRO A 1 76 ? -0.322 10.180 23.036 1.00 86.06 76 PRO A N 1
ATOM 595 C CA . PRO A 1 76 ? -1.107 9.097 22.434 1.00 86.06 76 PRO A CA 1
ATOM 596 C C . PRO A 1 76 ? -2.546 9.457 22.046 1.00 86.06 76 PRO A C 1
ATOM 598 O O . PRO A 1 76 ? -3.098 8.840 21.134 1.00 86.06 76 PRO A O 1
ATOM 601 N N . ASP A 1 77 ? -3.140 10.403 22.775 1.00 88.81 77 ASP A N 1
ATOM 602 C CA . ASP A 1 77 ? -4.552 10.796 22.679 1.00 88.81 77 ASP A CA 1
ATOM 603 C C . ASP A 1 77 ? -4.788 12.123 21.984 1.00 88.81 77 ASP A C 1
ATOM 605 O O . ASP A 1 77 ? -5.935 12.480 21.715 1.00 88.81 77 ASP A O 1
ATOM 609 N N . GLU A 1 78 ? -3.723 12.871 21.727 1.00 88.81 78 GLU A N 1
ATOM 610 C CA . GLU A 1 78 ? -3.859 14.125 21.020 1.00 88.81 78 GLU A CA 1
ATOM 611 C C . GLU A 1 78 ? -4.228 13.831 19.565 1.00 88.81 78 GLU A C 1
ATOM 613 O O . GLU A 1 78 ? -3.665 12.939 18.920 1.00 88.81 78 GLU A O 1
ATOM 618 N N . VAL A 1 79 ? -5.244 14.549 19.085 1.00 87.19 79 VAL A N 1
ATOM 619 C CA . VAL A 1 79 ? -5.723 14.400 17.716 1.00 87.19 79 VAL A CA 1
ATOM 620 C C . VAL A 1 79 ? -4.632 14.905 16.787 1.00 87.19 79 VAL A C 1
ATOM 622 O O . VAL A 1 79 ? -4.147 16.027 16.924 1.00 87.19 79 VAL A O 1
ATOM 625 N N . ILE A 1 80 ? -4.236 14.050 15.856 1.00 84.31 80 ILE A N 1
ATOM 626 C CA . ILE A 1 80 ? -3.271 14.381 14.825 1.00 84.31 80 ILE A CA 1
ATOM 627 C C . ILE A 1 80 ? -4.005 15.234 13.798 1.00 84.31 80 ILE A C 1
ATOM 629 O O . ILE A 1 80 ? -4.985 14.797 13.196 1.00 84.31 80 ILE A O 1
ATOM 633 N N . ASP A 1 81 ? -3.515 16.452 13.617 1.00 73.50 81 ASP A N 1
ATOM 634 C CA . ASP A 1 81 ? -4.038 17.384 12.632 1.00 73.50 81 ASP A CA 1
ATOM 635 C C . ASP A 1 81 ? -3.500 17.009 11.245 1.00 73.50 81 ASP A C 1
ATOM 637 O O . ASP A 1 81 ? -2.409 17.417 10.837 1.00 73.50 81 ASP A O 1
ATOM 641 N N . VAL A 1 82 ? -4.220 16.118 10.562 1.00 64.00 82 VAL A N 1
ATOM 642 C CA . VAL A 1 82 ? -3.847 15.636 9.232 1.00 64.00 82 VAL A CA 1
ATOM 643 C C . VAL A 1 82 ? -4.508 16.542 8.201 1.00 64.00 82 VAL A C 1
ATOM 645 O O . VAL A 1 82 ? -5.603 16.262 7.721 1.00 64.00 82 VAL A O 1
ATOM 648 N N . TRP A 1 83 ? -3.846 17.650 7.873 1.00 58.69 83 TRP A N 1
ATOM 649 C CA . TRP A 1 83 ? -4.221 18.431 6.701 1.00 58.69 83 TRP A CA 1
ATOM 650 C C . TRP A 1 83 ? -3.911 17.569 5.469 1.00 58.69 83 TRP A C 1
ATOM 652 O O . TRP A 1 83 ? -2.768 17.186 5.225 1.00 58.69 83 TRP A O 1
ATOM 662 N N . ASP A 1 84 ? -4.971 17.219 4.754 1.00 51.06 84 ASP A N 1
ATOM 663 C CA . ASP A 1 84 ? -5.018 16.657 3.408 1.00 51.06 84 ASP A CA 1
ATOM 664 C C . ASP A 1 84 ? -4.919 15.140 3.181 1.00 51.06 84 ASP A C 1
ATOM 666 O O . ASP A 1 84 ? -5.474 14.733 2.170 1.00 51.06 84 ASP A O 1
ATOM 670 N N . LEU A 1 85 ? -4.330 14.260 4.011 1.00 58.00 85 LEU A N 1
ATOM 671 C CA . LEU A 1 85 ? -4.157 12.842 3.592 1.00 58.00 85 LEU A CA 1
ATOM 672 C C . LEU A 1 85 ? -4.130 11.797 4.718 1.00 58.00 85 LEU A C 1
ATOM 674 O O . LEU A 1 85 ? -3.087 11.525 5.320 1.00 58.00 85 LEU A O 1
ATOM 678 N N . SER A 1 86 ? -5.257 11.120 4.939 1.00 67.31 86 SER A N 1
ATOM 679 C CA . SER A 1 86 ? -5.407 10.063 5.947 1.00 67.31 86 SER A CA 1
ATOM 680 C C . SER A 1 86 ? -5.832 8.722 5.332 1.00 67.31 86 SER A C 1
ATOM 682 O O . SER A 1 86 ? -6.655 7.986 5.864 1.00 67.31 86 SER A O 1
ATOM 684 N N . GLU A 1 87 ? -5.238 8.374 4.193 1.00 84.00 87 GLU A N 1
ATOM 685 C CA . GLU A 1 87 ? -5.435 7.063 3.578 1.00 84.00 87 GLU A CA 1
ATOM 686 C C . GLU A 1 87 ? -4.375 6.076 4.068 1.00 84.00 87 GLU A C 1
ATOM 688 O O . GLU A 1 87 ? -3.171 6.357 4.067 1.00 84.00 87 GLU A O 1
ATOM 693 N N . VAL A 1 88 ? -4.820 4.881 4.439 1.00 90.31 88 VAL A N 1
ATOM 694 C CA . VAL A 1 88 ? -3.939 3.727 4.645 1.00 90.31 88 VAL A CA 1
ATOM 695 C C . VAL A 1 88 ? -4.290 2.638 3.652 1.00 90.31 88 VAL A C 1
ATOM 697 O O . VAL A 1 88 ? -5.385 2.584 3.089 1.00 90.31 88 VAL A O 1
ATOM 700 N N . LEU A 1 89 ? -3.346 1.734 3.452 1.00 93.38 89 LEU A N 1
ATOM 701 C CA . LEU A 1 89 ? -3.539 0.558 2.629 1.00 93.38 89 LEU A CA 1
ATOM 702 C C . LEU A 1 89 ? -3.373 -0.686 3.488 1.00 93.38 89 LEU A C 1
ATOM 704 O O . LEU A 1 89 ? -2.367 -0.832 4.177 1.00 93.38 89 LEU A O 1
ATOM 708 N N . ILE A 1 90 ? -4.357 -1.579 3.448 1.00 94.12 90 ILE A N 1
ATOM 709 C CA . ILE A 1 90 ? -4.335 -2.825 4.213 1.00 94.12 90 ILE A CA 1
ATOM 710 C C . ILE A 1 90 ? -4.360 -3.990 3.235 1.00 94.12 90 ILE A C 1
ATOM 712 O O . ILE A 1 90 ? -5.263 -4.092 2.402 1.00 94.12 90 ILE A O 1
ATOM 716 N N . GLY A 1 91 ? -3.386 -4.890 3.329 1.00 93.94 91 GLY A N 1
ATOM 717 C CA . GLY A 1 91 ? -3.332 -6.045 2.441 1.00 93.94 91 GLY A CA 1
ATOM 718 C C . GLY A 1 91 ? -2.047 -6.848 2.530 1.00 93.94 91 GLY A C 1
ATOM 719 O O . GLY A 1 91 ? -1.280 -6.731 3.482 1.00 93.94 91 GLY A O 1
ATOM 720 N N . ILE A 1 92 ? -1.829 -7.678 1.514 1.00 93.00 92 ILE A N 1
ATOM 721 C CA . ILE A 1 92 ? -0.632 -8.503 1.352 1.00 93.00 92 ILE A CA 1
ATOM 722 C C . ILE A 1 92 ? 0.365 -7.740 0.483 1.00 93.00 92 ILE A C 1
ATOM 724 O O . ILE A 1 92 ? 0.078 -7.420 -0.673 1.00 93.00 92 ILE A O 1
ATOM 728 N N . VAL A 1 93 ? 1.553 -7.481 1.026 1.00 92.75 93 VAL A N 1
ATOM 729 C CA . VAL A 1 93 ? 2.666 -6.888 0.275 1.00 92.75 93 VAL A CA 1
ATOM 730 C C . VAL A 1 93 ? 3.262 -7.944 -0.651 1.00 92.75 93 VAL A C 1
ATOM 732 O O . VAL A 1 93 ? 3.811 -8.945 -0.193 1.00 92.75 93 VAL A O 1
ATOM 735 N N . VAL A 1 94 ? 3.163 -7.723 -1.962 1.00 92.38 94 VAL A N 1
ATOM 736 C CA . VAL A 1 94 ? 3.680 -8.654 -2.981 1.00 92.38 94 VAL A CA 1
ATOM 737 C C . VAL A 1 94 ? 5.065 -8.267 -3.485 1.00 92.38 94 VAL A C 1
ATOM 739 O O . VAL A 1 94 ? 5.818 -9.126 -3.938 1.00 92.38 94 VAL A O 1
ATOM 742 N N . ALA A 1 95 ? 5.422 -6.988 -3.375 1.00 93.38 95 ALA A N 1
ATOM 743 C CA . ALA A 1 95 ? 6.770 -6.495 -3.611 1.00 93.38 95 ALA A CA 1
ATOM 744 C C . ALA A 1 95 ? 7.005 -5.209 -2.822 1.00 93.38 95 ALA A C 1
ATOM 746 O O . ALA A 1 95 ? 6.070 -4.445 -2.574 1.00 93.38 95 ALA A O 1
ATOM 747 N N . ALA A 1 96 ? 8.261 -4.960 -2.471 1.00 92.88 96 ALA A N 1
ATOM 748 C CA . ALA A 1 96 ? 8.666 -3.743 -1.796 1.00 92.88 96 ALA A CA 1
ATOM 749 C C . ALA A 1 96 ? 10.080 -3.345 -2.212 1.00 92.88 96 ALA A C 1
ATOM 751 O O . ALA A 1 96 ? 10.968 -4.193 -2.230 1.00 92.88 96 ALA A O 1
ATOM 752 N N . ALA A 1 97 ? 10.280 -2.070 -2.524 1.00 91.56 97 ALA A N 1
ATOM 753 C CA . ALA A 1 97 ? 11.582 -1.481 -2.810 1.00 91.56 97 ALA A CA 1
ATOM 754 C C . ALA A 1 97 ? 11.921 -0.427 -1.752 1.00 91.56 97 ALA A C 1
ATOM 756 O O . ALA A 1 97 ? 11.023 0.197 -1.184 1.00 91.56 97 ALA A O 1
ATOM 757 N N . THR A 1 98 ? 13.214 -0.227 -1.502 1.00 90.00 98 THR A N 1
ATOM 758 C CA . THR A 1 98 ? 13.722 0.740 -0.520 1.00 90.00 98 THR A CA 1
ATOM 759 C C . THR A 1 98 ? 14.669 1.740 -1.164 1.00 90.00 98 THR A C 1
ATOM 761 O O . THR A 1 98 ? 15.400 1.373 -2.081 1.00 90.00 98 THR A O 1
ATOM 764 N N . TYR A 1 99 ? 14.712 2.970 -0.653 1.00 85.00 99 TYR A N 1
ATOM 765 C CA . TYR A 1 99 ? 15.752 3.941 -0.994 1.00 85.00 99 TYR A CA 1
ATOM 766 C C . TYR A 1 99 ? 16.625 4.280 0.233 1.00 85.00 99 TYR A C 1
ATOM 768 O O . TYR A 1 99 ? 16.070 4.562 1.296 1.00 85.00 99 TYR A O 1
ATOM 776 N N . PRO A 1 100 ? 17.969 4.269 0.102 1.00 85.25 100 PRO A N 1
ATOM 777 C CA . PRO A 1 100 ? 18.727 3.848 -1.081 1.00 85.25 100 PRO A CA 1
ATOM 778 C C . PRO A 1 100 ? 18.629 2.327 -1.317 1.00 85.25 100 PRO A C 1
ATOM 780 O O . PRO A 1 100 ? 18.645 1.539 -0.373 1.00 85.25 100 PRO A O 1
ATOM 783 N N . GLY A 1 101 ? 18.528 1.914 -2.581 1.00 85.44 101 GLY A N 1
ATOM 784 C CA . GLY A 1 101 ? 18.434 0.508 -2.975 1.00 85.44 101 GLY A CA 1
ATOM 785 C C . GLY A 1 101 ? 18.188 0.332 -4.473 1.00 85.44 101 GLY A C 1
ATOM 786 O O . GLY A 1 101 ? 17.714 1.250 -5.147 1.00 85.44 101 GLY A O 1
ATOM 787 N N . ASP A 1 102 ? 18.527 -0.852 -4.985 1.00 87.44 102 ASP A N 1
ATOM 788 C CA . ASP A 1 102 ? 18.251 -1.224 -6.372 1.00 87.44 102 ASP A CA 1
ATOM 789 C C . ASP A 1 102 ? 16.742 -1.465 -6.582 1.00 87.44 102 ASP A C 1
ATOM 791 O O . ASP A 1 102 ? 16.055 -1.935 -5.665 1.00 87.44 102 ASP A O 1
ATOM 795 N N . PRO A 1 103 ? 16.202 -1.206 -7.788 1.00 90.06 103 PRO A N 1
ATOM 796 C CA . PRO A 1 103 ? 14.834 -1.563 -8.125 1.00 90.06 103 PRO A CA 1
ATOM 797 C C . PRO A 1 103 ? 14.572 -3.061 -7.962 1.00 90.06 103 PRO A C 1
ATOM 799 O O . PRO A 1 103 ? 15.386 -3.910 -8.331 1.00 90.06 103 PRO A O 1
ATOM 802 N N . VAL A 1 104 ? 13.381 -3.392 -7.477 1.00 92.81 104 VAL A N 1
ATOM 803 C CA . VAL A 1 104 ? 12.938 -4.774 -7.301 1.00 92.81 104 VAL A CA 1
ATOM 804 C C . VAL A 1 104 ? 12.226 -5.253 -8.555 1.00 92.81 104 VAL A C 1
ATOM 806 O O . VAL A 1 104 ? 11.278 -4.626 -9.025 1.00 92.81 104 VAL A O 1
ATOM 809 N N . VAL A 1 105 ? 12.665 -6.391 -9.090 1.00 93.88 105 VAL A N 1
ATOM 810 C CA . VAL A 1 105 ? 12.000 -7.048 -10.219 1.00 93.88 105 VAL A CA 1
ATOM 811 C C . VAL A 1 105 ? 10.734 -7.744 -9.728 1.00 93.88 105 VAL A C 1
ATOM 813 O O . VAL A 1 105 ? 10.778 -8.572 -8.817 1.00 93.88 105 VAL A O 1
ATOM 816 N N . VAL A 1 106 ? 9.609 -7.433 -10.362 1.00 94.44 106 VAL A N 1
ATOM 817 C CA . VAL A 1 106 ? 8.289 -7.972 -10.034 1.00 94.44 106 VAL A CA 1
ATOM 818 C C . VAL A 1 106 ? 7.717 -8.665 -11.256 1.00 94.44 106 VAL A C 1
ATOM 820 O O . VAL A 1 106 ? 7.729 -8.117 -12.355 1.00 94.44 106 VAL A O 1
ATOM 823 N N . ARG A 1 107 ? 7.172 -9.867 -11.068 1.00 94.81 107 ARG A N 1
ATOM 824 C CA . ARG A 1 107 ? 6.507 -10.608 -12.140 1.00 94.81 107 ARG A CA 1
ATOM 825 C C . ARG A 1 107 ? 5.003 -10.634 -11.940 1.00 94.81 107 ARG A C 1
ATOM 827 O O . ARG A 1 107 ? 4.516 -10.814 -10.824 1.00 94.81 107 ARG A O 1
ATOM 834 N N . ARG A 1 108 ? 4.260 -10.492 -13.035 1.00 93.44 108 ARG A N 1
ATOM 835 C CA . ARG A 1 108 ? 2.791 -10.469 -13.011 1.00 93.44 108 ARG A CA 1
ATOM 836 C C . ARG A 1 108 ? 2.183 -11.778 -12.508 1.00 93.44 108 ARG A C 1
ATOM 838 O O . ARG A 1 108 ? 1.143 -11.750 -11.863 1.00 93.44 108 ARG A O 1
ATOM 845 N N . ASP A 1 109 ? 2.816 -12.915 -12.781 1.00 90.50 109 ASP A N 1
ATOM 846 C CA . ASP A 1 109 ? 2.372 -14.224 -12.289 1.00 90.50 109 ASP A CA 1
ATOM 847 C C . ASP A 1 109 ? 2.498 -14.350 -10.762 1.00 90.50 109 ASP A C 1
ATOM 849 O O . ASP A 1 109 ? 1.609 -14.910 -10.125 1.00 90.50 109 ASP A O 1
ATOM 853 N N . ALA A 1 110 ? 3.540 -13.769 -10.163 1.00 88.12 110 ALA A N 1
ATOM 854 C CA . ALA A 1 110 ? 3.699 -13.698 -8.712 1.00 88.12 110 ALA A CA 1
ATOM 855 C C . ALA A 1 110 ? 2.602 -12.844 -8.056 1.00 88.12 110 ALA A C 1
ATOM 857 O O . ALA A 1 110 ? 2.093 -13.214 -7.002 1.00 88.12 110 ALA A O 1
ATOM 858 N N . ILE A 1 111 ? 2.193 -11.748 -8.705 1.00 89.81 111 ILE A N 1
ATOM 859 C CA . ILE A 1 111 ? 1.046 -10.939 -8.268 1.00 89.81 111 ILE A CA 1
ATOM 860 C C . ILE A 1 111 ? -0.250 -11.751 -8.381 1.00 89.81 111 ILE A C 1
ATOM 862 O O . ILE A 1 111 ? -1.009 -11.832 -7.423 1.00 89.81 111 ILE A O 1
ATOM 866 N N . ALA A 1 112 ? -0.493 -12.379 -9.536 1.00 86.88 112 ALA A N 1
ATOM 867 C CA . ALA A 1 112 ? -1.712 -13.145 -9.800 1.00 86.88 112 ALA A CA 1
ATOM 868 C C . ALA A 1 112 ? -1.856 -14.398 -8.917 1.00 86.88 112 ALA A C 1
ATOM 870 O O . ALA A 1 112 ? -2.963 -14.901 -8.737 1.00 86.88 112 ALA A O 1
ATOM 871 N N . ALA A 1 113 ? -0.752 -14.908 -8.363 1.00 85.75 113 ALA A N 1
ATOM 872 C CA . ALA A 1 113 ? -0.771 -15.999 -7.394 1.00 85.75 113 ALA A CA 1
ATOM 873 C C . ALA A 1 113 ? -1.368 -15.588 -6.035 1.00 85.75 113 ALA A C 1
ATOM 875 O O . ALA A 1 113 ? -1.780 -16.461 -5.269 1.00 85.75 113 ALA A O 1
ATOM 876 N N . VAL A 1 114 ? -1.426 -14.286 -5.729 1.00 85.31 114 VAL A N 1
ATOM 877 C CA . VAL A 1 114 ? -2.088 -13.768 -4.530 1.00 85.31 114 VAL A CA 1
ATOM 878 C C . VAL A 1 114 ? -3.562 -13.561 -4.836 1.00 85.31 114 VAL A C 1
ATOM 880 O O . VAL A 1 114 ? -3.944 -12.660 -5.581 1.00 85.31 114 VAL A O 1
ATOM 883 N N . ASN A 1 115 ? -4.402 -14.416 -4.259 1.00 78.88 115 ASN A N 1
ATOM 884 C CA . ASN A 1 115 ? -5.837 -14.329 -4.457 1.00 78.88 115 ASN A CA 1
ATOM 885 C C . ASN A 1 115 ? -6.440 -13.284 -3.503 1.00 78.88 115 ASN A C 1
ATOM 887 O O . ASN A 1 115 ? -6.428 -13.475 -2.288 1.00 78.88 115 ASN A O 1
ATOM 891 N N . VAL A 1 116 ? -7.003 -12.208 -4.063 1.00 76.31 116 VAL A N 1
ATOM 892 C CA . VAL A 1 116 ? -7.730 -11.161 -3.320 1.00 76.31 116 VAL A CA 1
ATOM 893 C C . VAL A 1 116 ? -8.859 -11.723 -2.455 1.00 76.31 116 VAL A C 1
ATOM 895 O O . VAL A 1 116 ? -9.089 -11.204 -1.366 1.00 76.31 116 VAL A O 1
ATOM 898 N N . ASP A 1 117 ? -9.497 -12.815 -2.883 1.00 77.56 117 ASP A N 1
ATOM 899 C CA . ASP A 1 117 ? -10.604 -13.456 -2.162 1.00 77.56 117 ASP A CA 1
ATOM 900 C C . ASP A 1 117 ? -10.142 -14.151 -0.868 1.00 77.56 117 ASP A C 1
ATOM 902 O O . ASP A 1 117 ? -10.961 -14.620 -0.082 1.00 77.56 117 ASP A O 1
ATOM 906 N N . GLN A 1 118 ? -8.829 -14.257 -0.633 1.00 78.56 118 GLN A N 1
ATOM 907 C CA . GLN A 1 118 ? -8.295 -14.760 0.635 1.00 78.56 118 GLN A CA 1
ATOM 908 C C . GLN A 1 118 ? -8.371 -13.713 1.748 1.00 78.56 118 GLN A C 1
ATOM 910 O O . GLN A 1 118 ? -8.297 -14.078 2.921 1.00 78.56 118 GLN A O 1
ATOM 915 N N . LEU A 1 119 ? -8.511 -12.427 1.412 1.00 84.19 119 LEU A N 1
ATOM 916 C CA . LEU A 1 119 ? -8.584 -11.365 2.409 1.00 84.19 119 LEU A CA 1
ATOM 917 C C . LEU A 1 119 ? -9.878 -11.503 3.232 1.00 84.19 119 LEU A C 1
ATOM 919 O O . LEU A 1 119 ? -10.961 -11.579 2.656 1.00 84.19 119 LEU A O 1
ATOM 923 N N . PRO A 1 120 ? -9.798 -11.532 4.573 1.00 87.06 120 PRO A N 1
ATOM 924 C CA . PRO A 1 120 ? -10.939 -11.891 5.407 1.00 87.06 120 PRO A CA 1
ATOM 925 C C . PRO A 1 120 ? -12.015 -10.797 5.420 1.00 87.06 120 PRO A C 1
ATOM 927 O O . PRO A 1 120 ? -11.777 -9.712 5.941 1.00 87.06 120 PRO A O 1
ATOM 930 N N . ASP A 1 121 ? -13.232 -11.100 4.958 1.00 89.81 121 ASP A N 1
ATOM 931 C CA . ASP A 1 121 ? -14.368 -10.157 4.993 1.00 89.81 121 ASP A CA 1
ATOM 932 C C . ASP A 1 121 ? -14.672 -9.618 6.398 1.00 89.81 121 ASP A C 1
ATOM 934 O O . ASP A 1 121 ? -15.057 -8.460 6.564 1.00 89.81 121 ASP A O 1
ATOM 938 N N . ALA A 1 122 ? -14.454 -10.449 7.420 1.00 91.31 122 ALA A N 1
ATOM 939 C CA . ALA A 1 122 ? -14.645 -10.073 8.816 1.00 91.31 122 ALA A CA 1
ATOM 940 C C . ALA A 1 122 ? -13.745 -8.901 9.250 1.00 91.31 122 ALA A C 1
ATOM 942 O O . ALA A 1 122 ? -14.179 -8.085 10.057 1.00 91.31 122 ALA A O 1
ATOM 943 N N . LEU A 1 123 ? -12.533 -8.781 8.689 1.00 93.69 123 LEU A N 1
ATOM 944 C CA . LEU A 1 123 ? -11.633 -7.655 8.964 1.00 93.69 123 LEU A CA 1
ATOM 945 C C . LEU A 1 123 ? -12.256 -6.339 8.496 1.00 93.69 123 LEU A C 1
ATOM 947 O O . LEU A 1 123 ? -12.276 -5.362 9.238 1.00 93.69 123 LEU A O 1
ATOM 951 N N . TRP A 1 124 ? -12.786 -6.318 7.273 1.00 93.38 124 TRP A N 1
ATOM 952 C CA . TRP A 1 124 ? -13.371 -5.114 6.683 1.00 93.38 124 TRP A CA 1
ATOM 953 C C . TRP A 1 124 ? -14.623 -4.683 7.438 1.00 93.38 124 TRP A C 1
ATOM 955 O O . TRP A 1 124 ? -14.756 -3.516 7.793 1.00 93.38 124 TRP A O 1
ATOM 965 N N . GLN A 1 125 ? -15.483 -5.644 7.782 1.00 92.81 125 GLN A N 1
ATOM 966 C CA . GLN A 1 125 ? -16.670 -5.384 8.596 1.00 92.81 125 GLN A CA 1
ATOM 967 C C . GLN A 1 125 ? -16.313 -4.835 9.980 1.00 92.81 125 GLN A C 1
ATOM 969 O O . GLN A 1 125 ? -16.968 -3.903 10.444 1.00 92.81 125 GLN A O 1
ATOM 974 N N . GLU A 1 126 ? -15.288 -5.384 10.639 1.00 93.44 126 GLU A N 1
ATOM 975 C CA . GLU A 1 126 ? -14.837 -4.877 11.935 1.00 93.44 126 GLU A CA 1
ATOM 976 C C . GLU A 1 126 ? -14.322 -3.440 11.824 1.00 93.44 126 GLU A C 1
ATOM 978 O O . GLU A 1 126 ? -14.750 -2.582 12.597 1.00 93.44 126 GLU A O 1
ATOM 983 N N . LEU A 1 127 ? -13.459 -3.153 10.847 1.00 93.06 127 LEU A N 1
ATOM 984 C CA . LEU A 1 127 ? -12.931 -1.808 10.624 1.00 93.06 127 LEU A CA 1
ATOM 985 C C . LEU A 1 127 ? -14.069 -0.804 10.391 1.00 93.06 127 LEU A C 1
ATOM 987 O O . LEU A 1 127 ? -14.176 0.185 11.118 1.00 93.06 127 LEU A O 1
ATOM 991 N N . GLU A 1 128 ? -14.971 -1.085 9.454 1.00 93.69 128 GLU A N 1
ATOM 992 C CA . GLU A 1 128 ? -16.063 -0.173 9.097 1.00 93.69 128 GLU A CA 1
ATOM 993 C C . GLU A 1 128 ? -17.044 0.046 10.258 1.00 93.69 128 GLU A C 1
ATOM 995 O O . GLU A 1 128 ? -17.361 1.184 10.604 1.00 93.69 128 GLU A O 1
ATOM 1000 N N . GLN A 1 129 ? -17.490 -1.024 10.924 1.00 92.81 129 GLN A N 1
ATOM 1001 C CA . GLN A 1 129 ? -18.519 -0.923 11.966 1.00 92.81 129 GLN A CA 1
ATOM 1002 C C . GLN A 1 129 ? -17.982 -0.391 13.296 1.00 92.81 129 GLN A C 1
ATOM 1004 O O . GLN A 1 129 ? -18.675 0.355 13.989 1.00 92.81 129 GLN A O 1
ATOM 1009 N N . ARG A 1 130 ? -16.768 -0.793 13.688 1.00 91.00 130 ARG A N 1
ATOM 1010 C CA . ARG A 1 130 ? -16.199 -0.465 15.004 1.00 91.00 130 ARG A CA 1
ATOM 1011 C C . ARG A 1 130 ? -15.341 0.791 14.970 1.00 91.00 130 ARG A C 1
ATOM 1013 O O . ARG A 1 130 ? -15.275 1.505 15.972 1.00 91.00 130 ARG A O 1
ATOM 1020 N N . HIS A 1 131 ? -14.675 1.063 13.850 1.00 89.12 131 HIS A N 1
ATOM 1021 C CA . HIS A 1 131 ? -13.768 2.203 13.724 1.00 89.12 131 HIS A CA 1
ATOM 1022 C C . HIS A 1 131 ? -14.332 3.339 12.868 1.00 89.12 131 HIS A C 1
ATOM 1024 O O . HIS A 1 131 ? -13.744 4.417 12.909 1.00 89.12 131 HIS A O 1
ATOM 1030 N N . GLY A 1 132 ? -15.475 3.145 12.195 1.00 89.19 132 GLY A N 1
ATOM 1031 C CA . GLY A 1 132 ? -16.163 4.198 11.437 1.00 89.19 132 GLY A CA 1
ATOM 1032 C C . GLY A 1 132 ? -15.403 4.653 10.191 1.00 89.19 132 GLY A C 1
ATOM 1033 O O . GLY A 1 132 ? -15.623 5.760 9.714 1.00 89.19 132 GLY A O 1
ATOM 1034 N N . VAL A 1 133 ? -14.479 3.824 9.705 1.00 90.56 133 VAL A N 1
ATOM 1035 C CA . VAL A 1 133 ? -13.684 4.066 8.494 1.00 90.56 133 VAL A CA 1
ATOM 1036 C C . VAL A 1 133 ? -14.418 3.530 7.268 1.00 90.56 133 VAL A C 1
ATOM 1038 O O . VAL A 1 133 ? -15.272 2.655 7.391 1.00 90.56 133 VAL A O 1
ATOM 1041 N N . SER A 1 134 ? -14.061 4.015 6.082 1.00 90.94 134 SER A N 1
ATOM 1042 C CA . SER A 1 134 ? -14.573 3.477 4.814 1.00 90.94 134 SER A CA 1
ATOM 1043 C C . SER A 1 134 ? -13.482 2.692 4.096 1.00 90.94 134 SER A C 1
ATOM 1045 O O . SER A 1 134 ? -12.353 3.176 4.005 1.00 90.94 134 SER A O 1
ATOM 1047 N N . THR A 1 135 ? -13.798 1.505 3.564 1.00 92.69 135 THR A N 1
ATOM 1048 C CA . THR A 1 135 ? -12.846 0.710 2.770 1.00 92.69 135 THR A CA 1
ATOM 1049 C C . THR A 1 135 ? -13.246 0.631 1.299 1.00 92.69 135 THR A C 1
ATOM 1051 O O . THR A 1 135 ? -14.424 0.640 0.947 1.00 92.69 135 THR A O 1
ATOM 1054 N N . SER A 1 136 ? -12.256 0.580 0.411 1.00 92.44 136 SER A N 1
ATOM 1055 C CA . SER A 1 136 ? -12.473 0.363 -1.020 1.00 92.44 136 SER A CA 1
ATOM 1056 C C . SER A 1 136 ? -12.693 -1.115 -1.343 1.00 92.44 136 SER A C 1
ATOM 1058 O O . SER A 1 136 ? -12.414 -1.995 -0.536 1.00 92.44 136 SER A O 1
ATOM 1060 N N . GLU A 1 137 ? -13.075 -1.415 -2.582 1.00 90.81 137 GLU A N 1
ATOM 1061 C CA . GLU A 1 137 ? -12.998 -2.785 -3.100 1.00 90.81 137 GLU A CA 1
ATOM 1062 C C . GLU A 1 137 ? -11.545 -3.307 -3.141 1.00 90.81 137 GLU A C 1
ATOM 1064 O O . GLU A 1 137 ? -10.614 -2.499 -3.289 1.00 90.81 137 GLU A O 1
ATOM 1069 N N . PRO A 1 138 ? -11.328 -4.637 -3.057 1.00 91.88 138 PRO A N 1
ATOM 1070 C CA . PRO A 1 138 ? -10.010 -5.238 -3.223 1.00 91.88 138 PRO A CA 1
ATOM 1071 C C . PRO A 1 138 ? -9.391 -4.931 -4.592 1.00 91.88 138 PRO A C 1
ATOM 1073 O O . PRO A 1 138 ? -10.050 -5.019 -5.632 1.00 91.88 138 PRO A O 1
ATOM 1076 N N . SER A 1 139 ? -8.099 -4.605 -4.614 1.00 93.81 139 SER A N 1
ATOM 1077 C CA . SER A 1 139 ? -7.333 -4.409 -5.848 1.00 93.81 139 SER A CA 1
ATOM 1078 C C . SER A 1 139 ? -5.828 -4.551 -5.613 1.00 93.81 139 SER A C 1
ATOM 1080 O O . SER A 1 139 ? -5.364 -4.661 -4.478 1.00 93.81 139 SER A O 1
ATOM 1082 N N . LEU A 1 140 ? -5.054 -4.520 -6.700 1.00 94.81 140 LEU A N 1
ATOM 1083 C CA . LEU A 1 140 ? -3.630 -4.207 -6.650 1.00 94.81 140 LEU A CA 1
ATOM 1084 C C . LEU A 1 140 ? -3.431 -2.688 -6.560 1.00 94.81 140 LEU A C 1
ATOM 1086 O O . LEU A 1 140 ? -4.065 -1.937 -7.307 1.00 94.81 140 LEU A O 1
ATOM 1090 N N . TYR A 1 141 ? -2.515 -2.263 -5.697 1.00 95.56 141 TYR A N 1
ATOM 1091 C CA . TYR A 1 141 ? -2.121 -0.872 -5.517 1.00 95.56 141 TYR A CA 1
ATOM 1092 C C . TYR A 1 141 ? -0.600 -0.719 -5.565 1.00 95.56 141 TYR A C 1
ATOM 1094 O O . TYR A 1 141 ? 0.122 -1.524 -4.975 1.00 95.56 141 TYR A O 1
ATOM 1102 N N . LEU A 1 142 ? -0.134 0.337 -6.232 1.00 95.88 142 LEU A N 1
ATOM 1103 C CA . LEU A 1 142 ? 1.182 0.936 -6.011 1.00 95.88 142 LEU A CA 1
ATOM 1104 C C . LEU A 1 142 ? 1.052 1.932 -4.861 1.00 95.88 142 LEU A C 1
ATOM 1106 O O . LEU A 1 142 ? 0.163 2.777 -4.902 1.00 95.88 142 LEU A O 1
ATOM 1110 N N . ALA A 1 143 ? 1.914 1.843 -3.856 1.00 93.88 143 ALA A N 1
ATOM 1111 C CA . ALA A 1 143 ? 1.889 2.726 -2.696 1.00 93.88 143 ALA A CA 1
ATOM 1112 C C . ALA A 1 143 ? 3.298 3.128 -2.264 1.00 93.88 143 ALA A C 1
ATOM 1114 O O . ALA A 1 143 ? 4.278 2.454 -2.581 1.00 93.88 143 ALA A O 1
ATOM 1115 N N . CYS A 1 144 ? 3.384 4.212 -1.506 1.00 91.19 144 CYS A N 1
ATOM 1116 C CA . CYS A 1 144 ? 4.601 4.690 -0.865 1.00 91.19 144 CYS A CA 1
ATOM 1117 C C . CYS A 1 144 ? 4.356 4.903 0.632 1.00 91.19 144 CYS A C 1
ATOM 1119 O O . CYS A 1 144 ? 3.211 4.925 1.072 1.00 91.19 144 CYS A O 1
ATOM 1121 N N . SER A 1 145 ? 5.426 5.057 1.408 1.00 87.75 145 SER A N 1
ATOM 1122 C CA . SER A 1 145 ? 5.375 5.455 2.821 1.00 87.75 145 SER A CA 1
ATOM 1123 C C . SER A 1 145 ? 6.431 6.524 3.088 1.00 87.75 145 SER A C 1
ATOM 1125 O O . SER A 1 145 ? 7.546 6.422 2.566 1.00 87.75 145 SER A O 1
ATOM 1127 N N . GLY A 1 146 ? 6.111 7.510 3.930 1.00 81.62 146 GLY A N 1
ATOM 1128 C CA . GLY A 1 146 ? 7.015 8.616 4.252 1.00 81.62 146 GLY A CA 1
ATOM 1129 C C . GLY A 1 146 ? 7.310 9.521 3.050 1.00 81.62 146 GLY A C 1
ATOM 1130 O O . GLY A 1 146 ? 6.549 9.554 2.088 1.00 81.62 146 GLY A O 1
ATOM 1131 N N . TRP A 1 147 ? 8.428 10.249 3.094 1.00 85.62 147 TRP A N 1
ATOM 1132 C CA . TRP A 1 147 ? 8.899 11.117 2.002 1.00 85.62 147 TRP A CA 1
ATOM 1133 C C . TRP A 1 147 ? 9.439 10.290 0.830 1.00 85.62 147 TRP A C 1
ATOM 1135 O O . TRP A 1 147 ? 10.647 10.208 0.608 1.00 85.62 147 TRP A O 1
ATOM 1145 N N . THR A 1 148 ? 8.545 9.597 0.127 1.00 87.75 148 THR A N 1
ATOM 1146 C CA . THR A 1 148 ? 8.910 8.637 -0.915 1.00 87.75 148 THR A CA 1
ATOM 1147 C C . THR A 1 148 ? 8.061 8.819 -2.161 1.00 87.75 148 THR A C 1
ATOM 1149 O O . THR A 1 148 ? 6.838 8.920 -2.082 1.00 87.75 148 THR A O 1
ATOM 1152 N N . VAL A 1 149 ? 8.716 8.765 -3.316 1.00 91.00 149 VAL A N 1
ATOM 1153 C CA . VAL A 1 149 ? 8.097 8.511 -4.615 1.00 91.00 149 VAL A CA 1
ATOM 1154 C C . VAL A 1 149 ? 8.220 7.018 -4.915 1.00 91.00 149 VAL A C 1
ATOM 1156 O O . VAL A 1 149 ? 9.322 6.464 -4.943 1.00 91.00 149 VAL A O 1
ATOM 1159 N N . ALA A 1 150 ? 7.085 6.359 -5.122 1.00 93.12 150 ALA A N 1
ATOM 1160 C CA . ALA A 1 150 ? 7.008 4.995 -5.620 1.00 93.12 150 ALA A CA 1
ATOM 1161 C C . ALA A 1 150 ? 6.787 5.017 -7.131 1.00 93.12 150 ALA A C 1
ATOM 1163 O O . ALA A 1 150 ? 5.854 5.653 -7.616 1.00 93.12 150 ALA A O 1
ATOM 1164 N N . GLU A 1 151 ? 7.617 4.290 -7.873 1.00 93.62 151 GLU A N 1
ATOM 1165 C CA . GLU A 1 151 ? 7.542 4.214 -9.331 1.00 93.62 151 GLU A CA 1
ATOM 1166 C C . GLU A 1 151 ? 7.532 2.759 -9.802 1.00 93.62 151 GLU A C 1
ATOM 1168 O O . GLU A 1 151 ? 8.228 1.899 -9.251 1.00 93.62 151 GLU A O 1
ATOM 1173 N N . LEU A 1 152 ? 6.765 2.492 -10.857 1.00 95.06 152 LEU A N 1
ATOM 1174 C CA . LEU A 1 152 ? 6.686 1.191 -11.506 1.00 95.06 152 LEU A CA 1
ATOM 1175 C C . LEU A 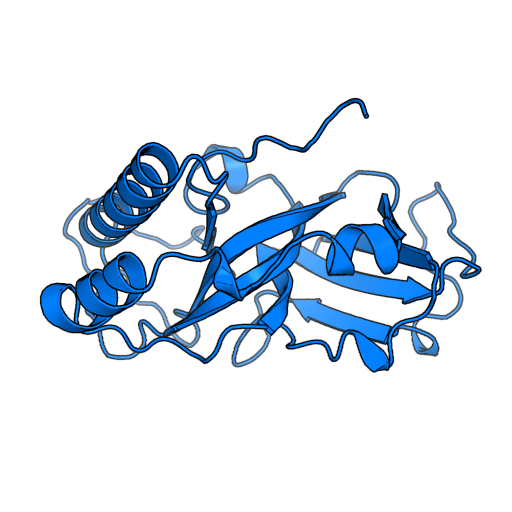1 152 ? 7.016 1.328 -12.994 1.00 95.06 152 LEU A C 1
ATOM 1177 O O . LEU A 1 152 ? 6.369 2.090 -13.711 1.00 95.06 152 LEU A O 1
ATOM 1181 N N . PHE A 1 153 ? 7.987 0.551 -13.463 1.00 93.81 153 PHE A N 1
ATOM 1182 C CA . PHE A 1 153 ? 8.472 0.565 -14.846 1.00 93.81 153 PHE A CA 1
ATOM 1183 C C . PHE A 1 153 ? 8.332 -0.807 -15.514 1.00 93.81 153 PHE A C 1
ATOM 1185 O O . PHE A 1 153 ? 8.296 -1.823 -14.810 1.00 93.81 153 PHE A O 1
ATOM 1192 N N . PRO A 1 154 ? 8.300 -0.875 -16.856 1.00 93.25 154 PRO A N 1
ATOM 1193 C CA . PRO A 1 154 ? 8.526 -2.121 -17.588 1.00 93.25 154 PRO A CA 1
ATOM 1194 C C . PRO A 1 154 ? 9.851 -2.804 -17.195 1.00 93.25 154 PRO A C 1
ATOM 1196 O O . PRO A 1 154 ? 10.828 -2.147 -16.830 1.00 93.25 154 PRO A O 1
ATOM 1199 N N . GLY A 1 155 ? 9.910 -4.138 -17.267 1.00 90.19 155 GLY A N 1
ATOM 1200 C CA . GLY A 1 155 ? 11.096 -4.919 -16.875 1.00 90.19 155 GLY A CA 1
ATOM 1201 C C . GLY A 1 155 ? 12.355 -4.559 -17.672 1.00 90.19 155 GLY A C 1
ATOM 1202 O O . GLY A 1 155 ? 13.456 -4.469 -17.126 1.00 90.19 155 GLY A O 1
ATOM 1203 N N . GLU A 1 156 ? 12.187 -4.261 -18.953 1.00 87.50 156 GLU A N 1
ATOM 1204 C CA . GLU A 1 156 ? 13.235 -3.849 -19.890 1.00 87.50 156 GLU A CA 1
ATOM 1205 C C . GLU A 1 156 ? 13.765 -2.420 -19.677 1.00 87.50 156 GLU A C 1
ATOM 1207 O O . GLU A 1 156 ? 14.799 -2.082 -20.254 1.00 87.50 156 GLU A O 1
ATOM 1212 N N . SER A 1 157 ? 13.137 -1.596 -18.830 1.00 87.00 157 SER A N 1
ATOM 1213 C CA . SER A 1 157 ? 13.560 -0.201 -18.652 1.00 87.00 157 SER A CA 1
ATOM 1214 C C . SER A 1 157 ? 14.994 -0.093 -18.107 1.00 87.00 157 SER A C 1
ATOM 1216 O O . SER A 1 157 ? 15.332 -0.768 -17.119 1.00 87.00 157 SER A O 1
ATOM 1218 N N . PRO A 1 158 ? 15.854 0.742 -18.724 1.00 79.12 158 PRO A N 1
ATOM 1219 C CA . PRO A 1 158 ? 17.239 0.914 -18.300 1.00 79.12 158 PRO A CA 1
ATOM 1220 C C . PRO A 1 158 ? 17.302 1.609 -16.937 1.00 79.12 158 PRO A C 1
ATOM 1222 O O . PRO A 1 158 ? 16.612 2.597 -16.702 1.00 79.12 158 PRO A O 1
ATOM 1225 N N . TYR A 1 159 ? 18.134 1.084 -16.040 1.00 77.44 159 TYR A N 1
ATOM 1226 C CA . TYR A 1 159 ? 18.369 1.631 -14.705 1.00 77.44 159 TYR A CA 1
ATOM 1227 C C . TYR A 1 159 ? 19.863 1.878 -14.521 1.00 77.44 159 TYR A C 1
ATOM 1229 O O . TYR A 1 159 ? 20.659 0.971 -14.782 1.00 77.44 159 TYR A O 1
ATOM 1237 N N . ASP A 1 160 ? 20.221 3.072 -14.050 1.00 73.12 160 ASP A N 1
ATOM 1238 C CA . ASP A 1 160 ? 21.580 3.393 -13.630 1.00 73.12 160 ASP A CA 1
ATOM 1239 C C . ASP A 1 160 ? 21.742 3.206 -12.103 1.00 73.12 160 ASP A C 1
ATOM 1241 O O . ASP A 1 160 ? 21.161 3.969 -11.318 1.00 73.12 160 ASP A O 1
ATOM 1245 N N . PRO A 1 161 ? 22.574 2.242 -11.657 1.00 66.25 161 PRO A N 1
ATOM 1246 C CA . PRO A 1 161 ? 22.924 2.049 -10.248 1.00 66.25 161 PRO A CA 1
ATOM 1247 C C . PRO A 1 161 ? 23.580 3.267 -9.585 1.00 66.25 161 PRO A C 1
ATOM 1249 O O . PRO A 1 161 ? 23.657 3.328 -8.359 1.00 66.25 161 PRO A O 1
ATOM 1252 N N . SER A 1 162 ? 24.059 4.249 -10.360 1.00 65.88 162 SER A N 1
ATOM 1253 C CA . SER A 1 162 ? 24.594 5.513 -9.837 1.00 65.88 162 SER A CA 1
ATOM 1254 C C . SER A 1 162 ? 23.528 6.410 -9.185 1.00 65.88 162 SER A C 1
ATOM 1256 O O . SER A 1 162 ? 23.866 7.414 -8.556 1.00 65.88 162 SER A O 1
ATOM 1258 N N . GLY A 1 163 ? 22.244 6.048 -9.304 1.00 56.72 163 GLY A N 1
ATOM 1259 C CA . GLY A 1 163 ? 21.115 6.763 -8.707 1.00 56.72 163 GLY A CA 1
ATOM 1260 C C . GLY A 1 163 ? 20.531 7.862 -9.597 1.00 56.72 163 GLY A C 1
ATOM 1261 O O . GLY A 1 163 ? 19.540 8.486 -9.213 1.00 56.72 163 GLY A O 1
ATOM 1262 N N . GLN A 1 164 ? 21.092 8.078 -10.791 1.00 51.72 164 GLN A N 1
ATOM 1263 C CA . GLN A 1 164 ? 20.623 9.071 -11.759 1.00 51.72 164 GLN A CA 1
ATOM 1264 C C . GLN A 1 164 ? 19.513 8.507 -12.660 1.00 51.72 164 GLN A C 1
ATOM 1266 O O . GLN A 1 164 ? 19.703 8.313 -13.850 1.00 51.72 164 GLN A O 1
ATOM 1271 N N . CYS A 1 165 ? 18.329 8.300 -12.077 1.00 56.91 165 CYS A N 1
ATOM 1272 C CA . CYS A 1 165 ? 17.056 8.074 -12.780 1.00 56.91 165 CYS A CA 1
ATOM 1273 C C . CYS A 1 165 ? 16.933 6.793 -13.643 1.00 56.91 165 CYS A C 1
ATOM 1275 O O . CYS A 1 165 ? 17.897 6.155 -14.052 1.00 56.91 165 CYS A O 1
ATOM 1277 N N . PHE A 1 166 ? 15.686 6.410 -13.931 1.00 63.78 166 PHE A N 1
ATOM 1278 C CA . PHE A 1 166 ? 15.389 5.684 -15.165 1.00 63.78 166 PHE A CA 1
ATOM 1279 C C . PHE A 1 166 ? 15.469 6.712 -16.298 1.00 63.78 166 PHE A C 1
ATOM 1281 O O . PHE A 1 166 ? 14.818 7.754 -16.208 1.00 63.78 166 PHE A O 1
ATOM 1288 N N . GLU A 1 167 ? 16.274 6.453 -17.332 1.00 58.44 167 GLU A N 1
ATOM 1289 C CA . GLU A 1 167 ? 16.552 7.426 -18.409 1.00 58.44 167 GLU A CA 1
ATOM 1290 C C . GLU A 1 167 ? 15.275 7.913 -19.126 1.00 58.44 167 GLU A C 1
ATOM 1292 O O . GLU A 1 167 ? 15.249 9.023 -19.654 1.00 58.44 167 GLU A O 1
ATOM 1297 N N . ASN A 1 168 ? 14.190 7.129 -19.059 1.00 65.12 168 ASN A N 1
ATOM 1298 C CA . ASN A 1 168 ? 12.897 7.416 -19.673 1.00 65.12 168 ASN A CA 1
ATOM 1299 C C . ASN A 1 168 ? 11.770 7.460 -18.627 1.00 65.12 168 ASN A C 1
ATOM 1301 O O . ASN A 1 168 ? 10.925 6.565 -18.566 1.00 65.12 168 ASN A O 1
ATOM 1305 N N . ALA A 1 169 ? 11.722 8.506 -17.799 1.00 66.44 169 ALA A N 1
ATOM 1306 C CA . ALA A 1 169 ? 10.628 8.695 -16.835 1.00 66.44 169 ALA A CA 1
ATOM 1307 C C . ALA A 1 169 ? 9.227 8.701 -17.493 1.00 66.44 169 ALA A C 1
ATOM 1309 O O . ALA A 1 169 ? 8.246 8.348 -16.841 1.00 66.44 169 ALA A O 1
ATOM 1310 N N . ASP A 1 170 ? 9.135 9.038 -18.783 1.00 69.88 170 ASP A N 1
ATOM 1311 C CA . ASP A 1 170 ? 7.896 9.018 -19.574 1.00 69.88 170 ASP A CA 1
ATOM 1312 C C . ASP A 1 170 ? 7.366 7.600 -19.868 1.00 69.88 170 ASP A C 1
ATOM 1314 O O . ASP A 1 170 ? 6.203 7.440 -20.234 1.00 69.88 170 ASP A O 1
ATOM 1318 N N . GLU A 1 171 ? 8.184 6.558 -19.686 1.00 82.94 171 GLU A N 1
ATOM 1319 C CA . GLU A 1 171 ? 7.808 5.152 -19.911 1.00 82.94 171 GLU A CA 1
ATOM 1320 C C . GLU A 1 171 ? 7.291 4.454 -18.641 1.00 82.94 171 GLU A C 1
ATOM 1322 O O . GLU A 1 171 ? 7.011 3.252 -18.655 1.00 82.94 171 GLU A O 1
ATOM 1327 N N . ARG A 1 172 ? 7.162 5.185 -17.526 1.00 90.38 172 ARG A N 1
ATOM 1328 C CA . ARG A 1 172 ? 6.617 4.637 -16.278 1.00 90.38 172 ARG A CA 1
ATOM 1329 C C . ARG A 1 172 ? 5.183 4.147 -16.472 1.00 90.38 172 ARG A C 1
ATOM 1331 O O . ARG A 1 172 ? 4.345 4.827 -17.058 1.00 90.38 172 ARG A O 1
ATOM 1338 N N . ILE A 1 173 ? 4.889 2.981 -15.909 1.00 94.06 173 ILE A N 1
ATOM 1339 C CA . ILE A 1 173 ? 3.535 2.415 -15.865 1.00 94.06 173 ILE A CA 1
ATOM 1340 C C . ILE A 1 173 ? 2.676 3.236 -14.904 1.00 94.06 173 ILE A C 1
ATOM 1342 O O . ILE A 1 173 ? 1.536 3.574 -15.210 1.00 94.06 173 ILE A O 1
ATOM 1346 N N . ALA A 1 174 ? 3.227 3.532 -13.727 1.00 94.38 174 ALA A N 1
ATOM 1347 C CA . ALA A 1 174 ? 2.571 4.307 -12.686 1.00 94.38 174 ALA A CA 1
ATOM 1348 C C . ALA A 1 174 ? 3.612 4.926 -11.749 1.00 94.38 174 ALA A C 1
ATOM 1350 O O . ALA A 1 174 ? 4.713 4.394 -11.586 1.00 94.38 174 ALA A O 1
ATOM 1351 N N . ALA A 1 175 ? 3.238 6.029 -11.109 1.00 92.81 175 ALA A N 1
ATOM 1352 C CA . ALA A 1 175 ? 3.984 6.621 -10.011 1.00 92.81 175 ALA A CA 1
ATOM 1353 C C . ALA A 1 175 ? 3.019 7.235 -8.993 1.00 92.81 175 ALA A C 1
ATOM 1355 O O . ALA A 1 175 ? 1.892 7.579 -9.347 1.00 92.81 175 ALA A O 1
ATOM 1356 N N . THR A 1 176 ? 3.464 7.346 -7.747 1.00 92.19 176 THR A N 1
ATOM 1357 C CA . THR A 1 176 ? 2.751 8.053 -6.679 1.00 92.19 176 THR A CA 1
ATOM 1358 C C . THR A 1 176 ? 3.725 8.529 -5.609 1.00 92.19 176 THR A C 1
ATOM 1360 O O . THR A 1 176 ? 4.784 7.921 -5.430 1.00 92.19 176 THR A O 1
ATOM 1363 N N . CYS A 1 177 ? 3.386 9.591 -4.894 1.00 88.56 177 CYS A N 1
ATOM 1364 C CA . CYS A 1 177 ? 4.137 10.081 -3.747 1.00 88.56 177 CYS A CA 1
ATOM 1365 C C . CYS A 1 177 ? 3.210 10.454 -2.585 1.00 88.56 177 CYS A C 1
AT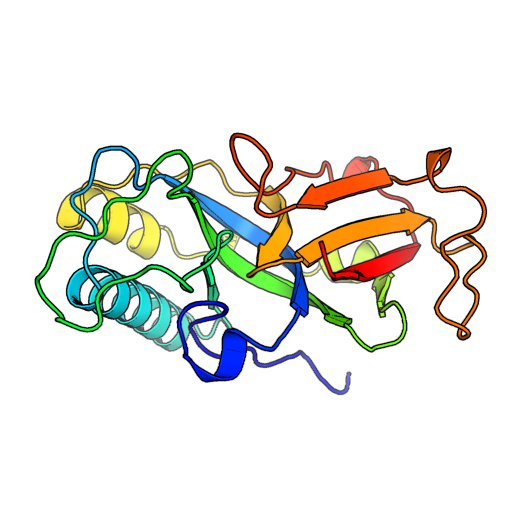OM 1367 O O . CYS A 1 177 ? 1.998 10.580 -2.745 1.00 88.56 177 CYS A O 1
ATOM 1369 N N . ALA A 1 178 ? 3.797 10.657 -1.406 1.00 76.50 178 ALA A N 1
ATOM 1370 C CA . ALA A 1 178 ? 3.054 11.050 -0.209 1.00 76.50 178 ALA A CA 1
ATOM 1371 C C . ALA A 1 178 ? 2.424 12.456 -0.287 1.00 76.50 178 ALA A C 1
ATOM 1373 O O . ALA A 1 178 ? 1.585 12.770 0.550 1.00 76.50 178 ALA A O 1
ATOM 1374 N N . GLU A 1 179 ? 2.811 13.289 -1.260 1.00 72.75 179 GLU A N 1
ATOM 1375 C CA . GLU A 1 179 ? 2.212 14.613 -1.496 1.00 72.75 179 GLU A CA 1
ATOM 1376 C C . GLU A 1 179 ? 0.982 14.569 -2.426 1.00 72.75 179 GLU A C 1
ATOM 1378 O O . GLU A 1 179 ? 0.270 15.567 -2.548 1.00 72.75 179 GLU A O 1
ATOM 1383 N N . ASP A 1 180 ? 0.711 13.439 -3.091 1.00 71.62 180 ASP A N 1
ATOM 1384 C CA . ASP A 1 180 ? -0.439 13.304 -3.991 1.00 71.62 180 ASP A CA 1
ATOM 1385 C C . ASP A 1 180 ? -1.757 13.441 -3.222 1.00 71.62 180 ASP A C 1
ATOM 1387 O O . ASP A 1 180 ? -1.955 12.755 -2.223 1.00 71.62 180 ASP A O 1
ATOM 1391 N N . THR A 1 181 ? -2.718 14.222 -3.734 1.00 60.50 181 THR A N 1
ATOM 1392 C CA . THR A 1 181 ? -4.098 14.220 -3.221 1.00 60.50 181 THR A CA 1
ATOM 1393 C C . THR A 1 181 ? -4.722 12.832 -3.467 1.00 60.50 181 THR A C 1
ATOM 1395 O O . THR A 1 181 ? -5.088 12.482 -4.586 1.00 60.50 181 THR A O 1
ATOM 1398 N N . THR A 1 182 ? -4.795 12.044 -2.392 1.00 70.44 182 THR A N 1
ATOM 1399 C CA . THR A 1 182 ? -4.929 10.583 -2.272 1.00 70.44 182 THR A CA 1
ATOM 1400 C C . THR A 1 182 ? -3.700 9.763 -2.751 1.00 70.44 182 THR A C 1
ATOM 1402 O O . THR A 1 182 ? -3.711 9.258 -3.875 1.00 70.44 182 THR A O 1
ATOM 1405 N N . PRO A 1 183 ? -2.680 9.512 -1.897 1.00 74.88 183 PRO A N 1
ATOM 1406 C CA . PRO A 1 183 ? -1.472 8.773 -2.260 1.00 74.88 183 PRO A CA 1
ATOM 1407 C C . PRO A 1 183 ? -1.782 7.299 -2.489 1.00 74.88 183 PRO A C 1
ATOM 1409 O O . PRO A 1 183 ? -2.574 6.685 -1.768 1.00 74.88 183 PRO A O 1
ATOM 1412 N N . GLY A 1 184 ? -1.146 6.718 -3.499 1.00 85.31 184 GLY A N 1
ATOM 1413 C CA . GLY A 1 184 ? -1.356 5.359 -3.976 1.00 85.31 184 GLY A CA 1
ATOM 1414 C C . GLY A 1 184 ? -2.161 5.298 -5.279 1.00 85.31 184 GLY A C 1
ATOM 1415 O O . GLY A 1 184 ? -3.129 6.033 -5.483 1.00 85.31 184 GLY A O 1
ATOM 1416 N N . VAL A 1 185 ? -1.817 4.358 -6.154 1.00 92.81 185 VAL A N 1
ATOM 1417 C CA . VAL A 1 185 ? -2.459 4.179 -7.464 1.00 92.81 185 VAL A CA 1
ATOM 1418 C C . VAL A 1 185 ? -3.011 2.769 -7.580 1.00 92.81 185 VAL A C 1
ATOM 1420 O O . VAL A 1 185 ? -2.286 1.791 -7.407 1.00 92.81 185 VAL A O 1
ATOM 1423 N N . ARG A 1 186 ? -4.303 2.655 -7.904 1.00 94.56 186 ARG A N 1
ATOM 1424 C CA . ARG A 1 186 ? -4.930 1.374 -8.242 1.00 94.56 186 ARG A CA 1
ATOM 1425 C C . ARG A 1 186 ? -4.422 0.903 -9.606 1.00 94.56 186 ARG A C 1
ATOM 1427 O O . ARG A 1 186 ? -4.481 1.656 -10.573 1.00 94.56 186 ARG A O 1
ATOM 1434 N N . LEU A 1 187 ? -3.979 -0.346 -9.691 1.00 94.81 187 LEU A N 1
ATOM 1435 C CA . LEU A 1 187 ? -3.455 -0.949 -10.914 1.00 94.81 187 LEU A CA 1
ATOM 1436 C C . LEU A 1 187 ? -4.403 -2.024 -11.454 1.00 94.81 187 LEU A C 1
ATOM 1438 O O . LEU A 1 187 ? -4.949 -2.824 -10.692 1.00 94.81 187 LEU A O 1
ATOM 1442 N N . ASP A 1 188 ? -4.551 -2.077 -12.778 1.00 92.06 188 ASP A N 1
ATOM 1443 C CA . ASP A 1 188 ? -5.221 -3.181 -13.466 1.00 92.06 188 ASP A CA 1
ATOM 1444 C C . ASP A 1 188 ? -4.208 -4.274 -13.821 1.00 92.06 188 ASP A C 1
ATOM 1446 O O . ASP A 1 188 ? -3.427 -4.134 -14.762 1.00 92.06 188 ASP A O 1
ATOM 1450 N N . VAL A 1 189 ? -4.254 -5.390 -13.089 1.00 88.44 189 VAL A N 1
ATOM 1451 C CA . VAL A 1 189 ? -3.344 -6.533 -13.269 1.00 88.44 189 VAL A CA 1
ATOM 1452 C C . VAL A 1 189 ? -3.358 -7.065 -14.706 1.00 88.44 189 VAL A C 1
ATOM 1454 O O . VAL A 1 189 ? -2.319 -7.505 -15.199 1.00 88.44 189 VAL A O 1
ATOM 1457 N N . GLY A 1 190 ? -4.504 -7.011 -15.398 1.00 88.62 190 GLY A N 1
ATOM 1458 C CA . GLY A 1 190 ? -4.648 -7.530 -16.761 1.00 88.62 190 GLY A CA 1
ATOM 1459 C C . GLY A 1 190 ? -3.836 -6.758 -17.804 1.00 88.62 190 GLY A C 1
ATOM 1460 O O . GLY A 1 190 ? -3.409 -7.345 -18.801 1.00 88.62 190 GLY A O 1
ATOM 1461 N N . SER A 1 191 ? -3.580 -5.473 -17.552 1.00 92.00 191 SER A N 1
ATOM 1462 C CA . SER A 1 191 ? -2.824 -4.584 -18.444 1.00 92.00 191 SER A CA 1
ATOM 1463 C C . SER A 1 191 ? -1.327 -4.509 -18.127 1.00 92.00 191 SER A C 1
ATOM 1465 O O . SER A 1 191 ? -0.558 -4.003 -18.944 1.00 92.00 191 SER A O 1
ATOM 1467 N N . LEU A 1 192 ? -0.890 -5.044 -16.981 1.00 94.75 192 LEU A N 1
ATOM 1468 C CA . LEU A 1 192 ? 0.517 -5.005 -16.586 1.00 94.75 192 LEU A CA 1
ATOM 1469 C C . LEU A 1 192 ? 1.401 -5.873 -17.505 1.00 94.75 192 LEU A C 1
ATOM 1471 O O . LEU A 1 192 ? 0.978 -6.968 -17.909 1.00 94.75 192 LEU A O 1
ATOM 1475 N N . PRO A 1 193 ? 2.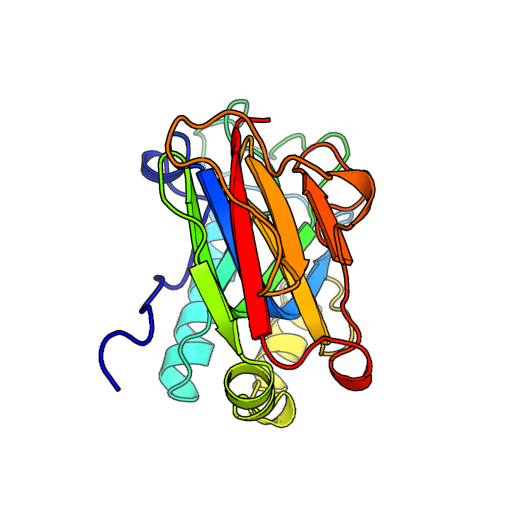648 -5.447 -17.790 1.00 94.75 193 PRO A N 1
ATOM 1476 C CA . PRO A 1 193 ? 3.652 -6.287 -18.440 1.00 94.75 193 PRO A CA 1
ATOM 1477 C C . PRO A 1 193 ? 3.952 -7.564 -17.647 1.00 94.75 193 PRO A C 1
ATOM 1479 O O . PRO A 1 193 ? 3.654 -7.671 -16.458 1.00 94.75 193 PRO A O 1
ATOM 1482 N N . ALA A 1 194 ? 4.567 -8.552 -18.301 1.00 95.75 194 ALA A N 1
ATOM 1483 C CA . ALA A 1 194 ? 4.935 -9.808 -17.641 1.00 95.75 194 ALA A CA 1
ATOM 1484 C C . ALA A 1 194 ? 5.973 -9.602 -16.522 1.00 95.75 194 ALA A C 1
ATOM 1486 O O . ALA A 1 194 ? 5.898 -10.267 -15.486 1.00 95.75 194 ALA A O 1
ATOM 1487 N N . GLU A 1 195 ? 6.901 -8.669 -16.728 1.00 96.06 195 GLU A N 1
ATOM 1488 C CA . GLU A 1 195 ? 7.945 -8.283 -15.785 1.00 96.06 195 GLU A CA 1
ATOM 1489 C C . GLU A 1 195 ? 7.988 -6.757 -15.652 1.00 96.06 195 GLU A C 1
ATOM 1491 O O . GLU A 1 195 ? 7.790 -6.029 -16.625 1.00 96.06 195 GLU A O 1
ATOM 1496 N N . MET A 1 196 ? 8.216 -6.282 -14.433 1.00 95.69 196 MET A N 1
ATOM 1497 C CA . MET A 1 196 ? 8.227 -4.874 -14.050 1.00 95.69 196 MET A CA 1
ATOM 1498 C C . MET A 1 196 ? 9.370 -4.608 -13.070 1.00 95.69 196 MET A C 1
ATOM 1500 O O . MET A 1 196 ? 9.877 -5.529 -12.427 1.00 95.69 196 MET A O 1
ATOM 1504 N N . LYS A 1 197 ? 9.738 -3.340 -12.907 1.00 94.25 197 LYS A N 1
ATOM 1505 C CA . LYS A 1 197 ? 10.692 -2.864 -11.901 1.00 94.25 197 LYS A CA 1
ATOM 1506 C C . LYS A 1 197 ? 10.004 -1.876 -10.965 1.00 94.25 197 LYS A C 1
ATOM 1508 O O . LYS A 1 197 ? 9.521 -0.841 -11.415 1.00 94.25 197 LYS A O 1
ATOM 1513 N N . LEU A 1 198 ? 9.963 -2.208 -9.678 1.00 94.62 198 LEU A N 1
ATOM 1514 C CA . LEU A 1 198 ? 9.477 -1.346 -8.601 1.00 94.62 198 LEU A CA 1
ATOM 1515 C C . LEU A 1 198 ? 10.651 -0.566 -8.009 1.00 94.62 198 LEU A C 1
ATOM 1517 O O . LEU A 1 198 ? 11.652 -1.166 -7.617 1.00 94.62 198 LEU A O 1
ATOM 1521 N N . ARG A 1 199 ? 10.522 0.754 -7.903 1.00 91.88 199 ARG A N 1
ATOM 1522 C CA . ARG A 1 199 ? 11.544 1.636 -7.330 1.00 91.88 199 ARG A CA 1
ATOM 1523 C C . ARG A 1 199 ? 10.946 2.534 -6.256 1.00 91.88 199 ARG A C 1
ATOM 1525 O O . ARG A 1 199 ? 9.832 3.027 -6.403 1.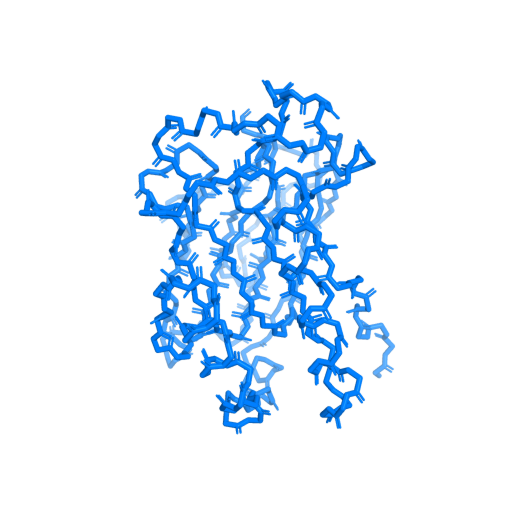00 91.88 199 ARG A O 1
ATOM 1532 N N . ALA A 1 200 ? 11.735 2.761 -5.210 1.00 90.69 200 ALA A N 1
ATOM 1533 C CA . ALA A 1 200 ? 11.542 3.839 -4.253 1.00 90.69 200 ALA A CA 1
ATOM 1534 C C . ALA A 1 200 ? 12.584 4.937 -4.507 1.00 90.69 200 ALA A C 1
ATOM 1536 O O . ALA A 1 200 ? 13.729 4.643 -4.868 1.00 90.69 200 ALA A O 1
ATOM 1537 N N . PHE A 1 201 ? 12.199 6.192 -4.308 1.00 86.88 201 PHE A N 1
ATOM 1538 C CA . PHE A 1 201 ? 13.091 7.348 -4.359 1.00 86.88 201 PHE A CA 1
ATOM 1539 C C . PHE A 1 201 ? 12.668 8.380 -3.308 1.00 86.88 201 PHE A C 1
ATOM 1541 O O . PHE A 1 201 ? 11.489 8.459 -2.978 1.00 86.88 201 PHE A O 1
ATOM 1548 N N . TYR A 1 202 ? 13.614 9.149 -2.771 1.00 85.50 202 TYR A N 1
ATOM 1549 C CA . TYR A 1 202 ? 13.314 10.235 -1.832 1.00 85.50 202 TYR A CA 1
ATOM 1550 C C . TYR A 1 202 ? 12.539 11.361 -2.537 1.00 85.50 202 TYR A C 1
ATOM 1552 O O . TYR A 1 202 ? 12.961 11.783 -3.613 1.00 85.50 202 TYR A O 1
ATOM 1560 N N . ALA A 1 203 ? 11.426 11.818 -1.955 1.00 76.50 203 ALA A N 1
ATOM 1561 C CA . ALA A 1 203 ? 10.600 12.899 -2.510 1.00 76.50 203 ALA A CA 1
ATOM 1562 C C . ALA A 1 203 ? 11.224 14.290 -2.313 1.00 76.50 203 ALA A C 1
ATOM 1564 O O . ALA A 1 203 ? 11.688 14.575 -1.187 1.00 76.50 203 ALA A O 1
#

Foldseek 3Di:
DPDPDLDDQEAQLDPVNQPKKKKFKFFFKKKDCPPAQDFQLLVVVLSVLLNVQCVVLVHSKHKYFQAHCVPADPPRPDGGPDPQDGMITIGRTQDMAIPVDFWDKDFLVSVVVDDSVSRDPVSQVCCCVVRVMDIDDTAIKIGIHHQKKKWKAAQPFDDDNVPPDRPCPVRTPDIFHNPDNYTMDGDDSVPDDRMMTIYIDGD

Sequence (203 aa):
MKDAFRYGPQVGLSPEDEEKHYAFLVVGRRMSMEDVPLSRRKLGELVEVVAEAGRASGLPLSLIYMSTTVNWTREPDEVIDVWDLSEVLIGIVVAAATYPGDPVVVRRDAIAAVNVDQLPDALWQELEQRHGVSTSEPSLYLACSGWTVAELFPGESPYDPSGQCFENADERIAATCAEDTTPGVRLDVGSLPAEMKLRAFYA

pLDDT: mean 83.6, std 13.34, range [28.2, 96.06]

Secondary structure (DSSP, 8-state):
--------SEES-SGGGTT-EEEEEEEEEEEE-TTS---HHHHHHHHHHHHHHHHHHT--EEEEE-S--TT--SSTTSPP--SS--EEEEEEEEEEEEESSPPEEEEHHHHHTS-GGGS-HHHHHHHHHHH--EEPPPEEEEEEESSEEEEEEETT--B-TTS--BS-GGG-SEEEETTSSS-SEEE-GGGS-SEEEEEEEE-